Protein AF-A0A7J7JQD2-F1 (afdb_monomer)

Foldseek 3Di:
DDDPPDPPDDVVVVVVVVVVVVVVVVLVVLLVVQLVVQVVVPDDPVSSVVSSVCSPPDPQDPVNPDPPVPDPPPPVCPPPDPDPDDDDDDDDDDDDPDLDQDQELVSVVVVLVPDPDLQVNLVNLLVNCVVVNLVSLCSHQVAHHPAPVVVSNVVSCVVCVVSDDPVSVCSVVVSCVPHNCSVVNVVD

Radius of gyration: 32.69 Å; Cα contacts (8 Å, |Δi|>4): 101; chains: 1; bounding box: 92×37×83 Å

Secondary structure (DSSP, 8-state):
----------HHHHHHHHHHHHHHHHHHHHHHHHHHHHHHHT--HHHHHHHHHGGGPPPPPTT------S----TT-TTS----------------------SSHHHHHHHHHH--SHHHHHHHHHHHHHHHHHHHHHHHTSS-PPTTHHHHHHHHHHHTTTTS-HHHHHHHHHHHHTSTTHHHHH--

Organism: Bugula neritina (NCBI:txid10212)

Mean predicted aligned error: 18.53 Å

InterPro domains:
  IPR025986 RNA-polymerase II-associated protein 3-like, C-terminal domain [PF13877] (102-186)
  IPR031733 Dynein attachment factor, N-terminal [PF15867] (9-77)
  IPR042422 Coiled-coil domain-containing protein 103 [PTHR28572] (1-186)

Solvent-accessible surface area (backbone atoms only — not comparable to full-atom values): 11593 Å² total; per-residue (Å²): 133,87,78,88,76,77,90,72,79,59,60,71,61,51,50,51,54,51,53,51,50,52,51,51,52,52,50,50,54,39,30,50,52,28,46,56,52,37,62,73,68,69,66,55,72,66,57,38,51,50,45,33,69,50,40,82,65,74,79,79,49,92,82,60,62,68,87,60,82,64,75,78,69,54,84,88,44,78,88,70,62,90,64,94,70,93,70,91,71,94,75,77,91,68,99,67,98,70,86,76,80,52,85,34,49,67,52,40,51,53,59,55,68,68,41,88,44,55,65,54,44,32,53,49,50,50,52,44,46,72,76,44,40,63,61,39,57,42,60,27,26,53,64,47,74,63,86,70,49,64,59,52,49,53,53,20,45,66,74,39,61,88,78,51,53,73,68,56,50,50,44,50,53,55,38,50,64,69,25,74,39,40,68,68,73,65,76,111

Structure (mmCIF, N/CA/C/O backbone):
data_AF-A0A7J7JQD2-F1
#
_entry.id   AF-A0A7J7JQD2-F1
#
loop_
_atom_site.group_PDB
_atom_site.id
_atom_site.type_symbol
_atom_site.label_atom_id
_atom_site.label_alt_id
_atom_site.label_comp_id
_atom_site.label_asym_id
_atom_site.label_entity_id
_atom_site.label_seq_id
_atom_site.pdbx_PDB_ins_code
_atom_site.Cartn_x
_atom_site.Cartn_y
_atom_site.Cartn_z
_atom_site.occupancy
_atom_site.B_iso_or_equiv
_atom_site.auth_seq_id
_atom_site.auth_comp_id
_atom_site.auth_asym_id
_atom_site.auth_atom_id
_atom_site.pdbx_PDB_model_num
ATOM 1 N N . MET A 1 1 ? -61.554 -10.935 47.060 1.00 34.53 1 MET A N 1
ATOM 2 C CA . MET A 1 1 ? -61.200 -11.750 45.880 1.00 34.53 1 MET A CA 1
ATOM 3 C C . MET A 1 1 ? -60.111 -11.015 45.124 1.00 34.53 1 MET A C 1
ATOM 5 O O . MET A 1 1 ? -60.338 -9.879 44.729 1.00 34.53 1 MET A O 1
ATOM 9 N N . ALA A 1 2 ? -58.912 -11.594 45.050 1.00 42.19 2 ALA A N 1
ATOM 10 C CA . ALA A 1 2 ? -57.772 -10.985 44.373 1.00 42.19 2 ALA A CA 1
ATOM 11 C C . ALA A 1 2 ? -58.009 -11.025 42.857 1.00 42.19 2 ALA A C 1
ATOM 13 O O . ALA A 1 2 ? -58.227 -12.090 42.287 1.00 42.19 2 ALA A O 1
ATOM 14 N N . SER A 1 3 ? -58.045 -9.849 42.234 1.00 45.81 3 SER A N 1
ATOM 15 C CA . SER A 1 3 ? -58.203 -9.699 40.790 1.00 45.81 3 SER A CA 1
ATOM 16 C C . SER A 1 3 ? -56.855 -9.994 40.137 1.00 45.81 3 SER A C 1
ATOM 18 O O . SER A 1 3 ? -55.927 -9.197 40.247 1.00 45.81 3 SER A O 1
ATOM 20 N N . LEU A 1 4 ? -56.760 -11.167 39.511 1.00 52.50 4 LEU A N 1
ATOM 21 C CA . LEU A 1 4 ? -55.693 -11.557 38.592 1.00 52.50 4 LEU A CA 1
ATOM 22 C C . LEU A 1 4 ? -55.736 -10.593 37.398 1.00 52.50 4 LEU A C 1
ATOM 24 O O . LEU A 1 4 ? -56.538 -10.771 36.482 1.00 52.50 4 LEU A O 1
ATOM 28 N N . LYS A 1 5 ? -54.954 -9.515 37.456 1.00 53.97 5 LYS A N 1
ATOM 29 C CA . LYS A 1 5 ? -54.747 -8.617 36.323 1.00 53.97 5 LYS A CA 1
ATOM 30 C C . LYS A 1 5 ? -53.409 -8.948 35.678 1.00 53.97 5 LYS A C 1
ATOM 32 O O . LYS A 1 5 ? -52.370 -8.576 36.202 1.00 53.97 5 LYS A O 1
ATOM 37 N N . ASP A 1 6 ? -53.534 -9.589 34.522 1.00 54.72 6 ASP A N 1
ATOM 38 C CA . ASP A 1 6 ? -52.735 -9.305 33.333 1.00 54.72 6 ASP A CA 1
ATOM 39 C C . ASP A 1 6 ? -51.257 -9.733 33.365 1.00 54.72 6 ASP A C 1
ATOM 41 O O . ASP A 1 6 ? -50.343 -8.917 33.310 1.00 54.72 6 ASP A O 1
ATOM 45 N N . ASP A 1 7 ? -51.040 -11.051 33.366 1.00 61.66 7 ASP A N 1
ATOM 46 C CA . ASP A 1 7 ? -49.760 -11.696 33.025 1.00 61.66 7 ASP A CA 1
ATOM 47 C C . ASP A 1 7 ? -49.544 -11.767 31.492 1.00 61.66 7 ASP A C 1
ATOM 49 O O . ASP A 1 7 ? -49.059 -12.766 30.956 1.00 61.66 7 ASP A O 1
ATOM 53 N N . SER A 1 8 ? -49.939 -10.736 30.734 1.00 74.00 8 SER A N 1
ATOM 54 C CA . SER A 1 8 ? -49.625 -10.666 29.303 1.00 74.00 8 SER A CA 1
ATOM 55 C C . SER A 1 8 ? -48.179 -10.202 29.126 1.00 74.00 8 SER A C 1
ATOM 57 O O . SER A 1 8 ? -47.879 -9.009 29.184 1.00 74.00 8 SER A O 1
ATOM 59 N N . ILE A 1 9 ? -47.263 -11.151 28.915 1.00 79.00 9 ILE A N 1
ATOM 60 C CA . ILE A 1 9 ? -45.848 -10.883 28.617 1.00 79.00 9 ILE A CA 1
ATOM 61 C C . ILE A 1 9 ? -45.749 -9.914 27.429 1.00 79.00 9 ILE A C 1
ATOM 63 O O . ILE A 1 9 ? -46.246 -10.192 26.338 1.00 79.00 9 ILE A O 1
ATOM 67 N N . ASN A 1 10 ? -45.091 -8.773 27.638 1.00 85.94 10 ASN A N 1
ATOM 68 C CA . ASN A 1 10 ? -44.817 -7.808 26.578 1.00 85.94 10 ASN A CA 1
ATOM 69 C C . ASN A 1 10 ? -43.566 -8.253 25.801 1.00 85.94 10 ASN A C 1
ATOM 71 O O . ASN A 1 10 ? -42.441 -8.058 26.265 1.00 85.94 10 ASN A O 1
ATOM 75 N N . PHE A 1 11 ? -43.778 -8.879 24.642 1.00 89.50 11 PHE A N 1
ATOM 76 C CA . PHE A 1 11 ? -42.703 -9.395 23.791 1.00 89.50 11 PHE A CA 1
ATOM 77 C C . PHE A 1 11 ? -41.786 -8.293 23.251 1.00 89.50 11 PHE A C 1
ATOM 79 O O . PHE A 1 11 ? -40.576 -8.492 23.236 1.00 89.50 11 PHE A O 1
ATOM 86 N N . ASP A 1 12 ? -42.325 -7.117 22.918 1.00 92.38 12 ASP A N 1
ATOM 87 C CA . ASP A 1 12 ? -41.535 -5.993 22.396 1.00 92.38 12 ASP A CA 1
ATOM 88 C C . ASP A 1 12 ? -40.525 -5.488 23.437 1.00 92.38 12 ASP A C 1
ATOM 90 O O . ASP A 1 12 ? -39.379 -5.160 23.127 1.00 92.38 12 ASP A O 1
ATOM 94 N N . LYS A 1 13 ? -40.929 -5.428 24.712 1.00 91.88 13 LYS A N 1
ATOM 95 C CA . LYS A 1 13 ? -40.026 -5.046 25.806 1.00 91.88 13 LYS A CA 1
ATOM 96 C C . LYS A 1 13 ? -38.895 -6.062 25.966 1.00 91.88 13 LYS A C 1
ATOM 98 O O . LYS A 1 13 ? -37.748 -5.664 26.150 1.00 91.88 13 LYS A O 1
ATOM 103 N N . LEU A 1 14 ? -39.227 -7.350 25.898 1.00 90.56 14 LEU A N 1
ATOM 104 C CA . LEU A 1 14 ? -38.253 -8.428 26.026 1.00 90.56 14 LEU A CA 1
ATOM 105 C C . LEU A 1 14 ? -37.270 -8.445 24.846 1.00 90.56 14 LEU A C 1
ATOM 107 O O . LEU A 1 14 ? -36.076 -8.625 25.056 1.00 90.56 14 LEU A O 1
ATOM 111 N N . GLU A 1 15 ? -37.751 -8.216 23.624 1.00 95.12 15 GLU A N 1
ATOM 112 C CA . GLU A 1 15 ? -36.911 -8.115 22.427 1.00 95.12 15 GLU A CA 1
ATOM 113 C C . GLU A 1 15 ? -35.907 -6.963 22.544 1.00 95.12 15 GLU A C 1
ATOM 115 O O . GLU A 1 15 ? -34.715 -7.165 22.328 1.00 95.12 15 GLU A O 1
ATOM 120 N N . ASN A 1 16 ? -36.356 -5.786 22.991 1.00 95.38 16 ASN A N 1
ATOM 121 C CA . ASN A 1 16 ? -35.465 -4.648 23.224 1.00 95.38 16 ASN A CA 1
ATOM 122 C C . ASN A 1 16 ? -34.401 -4.943 24.294 1.00 95.38 16 ASN A C 1
ATOM 124 O O . ASN A 1 16 ? -33.236 -4.602 24.105 1.00 95.38 16 ASN A O 1
ATOM 128 N N . GLU A 1 17 ? -34.777 -5.599 25.395 1.00 94.44 17 GLU A N 1
ATOM 129 C CA . GLU A 1 17 ? -33.838 -5.978 26.459 1.00 94.44 17 GLU A CA 1
ATOM 130 C C . GLU A 1 17 ? -32.770 -6.960 25.950 1.00 94.44 17 GLU A C 1
ATOM 132 O O . GLU A 1 17 ? -31.580 -6.805 26.238 1.00 94.44 17 GLU A O 1
ATOM 137 N N . VAL A 1 18 ? -33.176 -7.935 25.133 1.00 95.94 18 VAL A N 1
ATOM 138 C CA . VAL A 1 18 ? -32.262 -8.887 24.489 1.00 95.94 18 VAL A CA 1
ATOM 139 C C . VAL A 1 18 ? -31.327 -8.178 23.506 1.00 95.94 18 VAL A C 1
ATOM 141 O O . VAL A 1 18 ? -30.120 -8.428 23.507 1.00 95.94 18 VAL A O 1
ATOM 144 N N . ASP A 1 19 ? -31.853 -7.264 22.697 1.00 96.81 19 ASP A N 1
ATOM 145 C CA . ASP A 1 19 ? -31.069 -6.480 21.745 1.00 96.81 19 ASP A CA 1
ATOM 146 C C . ASP A 1 19 ? -30.041 -5.579 22.434 1.00 96.81 19 ASP A C 1
ATOM 148 O O . ASP A 1 19 ? -28.903 -5.449 21.970 1.00 96.81 19 ASP A O 1
ATOM 152 N N . GLU A 1 20 ? -30.419 -4.939 23.538 1.00 96.81 20 GLU A N 1
ATOM 153 C CA . GLU A 1 20 ? -29.516 -4.131 24.356 1.00 96.81 20 GLU A CA 1
ATOM 154 C C . GLU A 1 20 ? -28.414 -4.988 24.980 1.00 96.81 20 GLU A C 1
ATOM 156 O O . GLU A 1 20 ? -27.236 -4.623 24.896 1.00 96.81 20 GLU A O 1
ATOM 161 N N . ALA A 1 21 ? -28.767 -6.157 25.522 1.00 96.38 21 ALA A N 1
ATOM 162 C CA . ALA A 1 21 ? -27.805 -7.104 26.074 1.00 96.38 21 ALA A CA 1
ATOM 163 C C . ALA A 1 21 ? -26.803 -7.580 25.008 1.00 96.38 21 ALA A C 1
ATOM 165 O O . ALA A 1 21 ? -25.590 -7.536 25.234 1.00 96.38 21 ALA A O 1
ATOM 166 N N . MET A 1 22 ? -27.279 -7.935 23.810 1.00 96.25 22 MET A N 1
ATOM 167 C CA . MET A 1 22 ? -26.413 -8.323 22.694 1.00 96.25 22 MET A CA 1
ATOM 168 C C . MET A 1 22 ? -25.496 -7.181 22.244 1.00 96.25 22 MET A C 1
ATOM 170 O O . MET A 1 22 ? -24.312 -7.396 21.971 1.00 96.25 22 MET A O 1
ATOM 174 N N . LYS A 1 23 ? -26.002 -5.947 22.144 1.00 94.56 23 LYS A N 1
ATOM 175 C CA . LYS A 1 23 ? -25.180 -4.783 21.770 1.00 94.56 23 LYS A CA 1
ATOM 176 C C . LYS A 1 23 ? -24.096 -4.513 22.811 1.00 94.56 23 LYS A C 1
ATOM 178 O O . LYS A 1 23 ? -22.956 -4.249 22.426 1.00 94.56 23 LYS A O 1
ATOM 183 N N . ALA A 1 24 ? -24.428 -4.610 24.098 1.00 94.81 24 ALA A N 1
ATOM 184 C CA . ALA A 1 24 ? -23.482 -4.430 25.193 1.00 94.81 24 ALA A CA 1
ATOM 185 C C . ALA A 1 24 ? -22.380 -5.500 25.181 1.00 94.81 24 ALA A C 1
ATOM 187 O O . ALA A 1 24 ? -21.201 -5.165 25.313 1.00 94.81 24 ALA A O 1
ATOM 188 N N . GLU A 1 25 ? -22.738 -6.766 24.953 1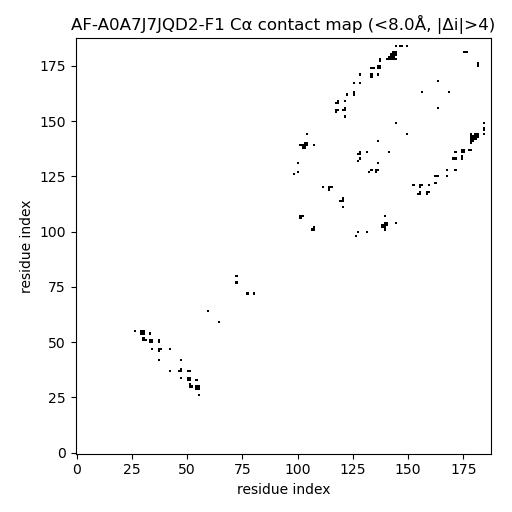.00 96.31 25 GLU A N 1
ATOM 189 C CA . GLU A 1 25 ? -21.771 -7.861 24.851 1.00 96.31 25 GLU A CA 1
ATOM 190 C C . GLU A 1 25 ? -20.824 -7.668 23.657 1.00 96.31 25 GLU A C 1
ATOM 192 O O . GLU A 1 25 ? -19.602 -7.746 23.800 1.00 96.31 25 GLU A O 1
ATOM 197 N N . ASN A 1 26 ? -21.363 -7.326 22.485 1.00 94.69 26 ASN A N 1
ATOM 198 C CA . ASN A 1 26 ? -20.549 -7.043 21.304 1.00 94.69 26 ASN A CA 1
ATOM 199 C C . ASN A 1 26 ? -19.568 -5.888 21.552 1.00 94.69 26 ASN A C 1
ATOM 201 O O . ASN A 1 26 ? -18.381 -5.996 21.234 1.00 94.69 26 ASN A O 1
ATOM 205 N N . LEU A 1 27 ? -20.042 -4.794 22.157 1.00 94.38 27 LEU A N 1
ATOM 206 C CA . LEU A 1 27 ? -19.205 -3.653 22.536 1.00 94.38 27 LEU A CA 1
ATOM 207 C C . LEU A 1 27 ? -18.092 -4.053 23.506 1.00 94.38 27 LEU A C 1
ATOM 209 O O . LEU A 1 27 ? -16.955 -3.612 23.336 1.00 94.38 27 LEU A O 1
ATOM 213 N N . TYR A 1 28 ? -18.395 -4.899 24.491 1.00 95.94 28 TYR A N 1
ATOM 214 C CA . TYR A 1 28 ? -17.405 -5.415 25.431 1.00 95.94 28 TYR A CA 1
ATOM 215 C C . TYR A 1 28 ? -16.283 -6.166 24.705 1.00 95.94 28 TYR A C 1
ATOM 217 O O . TYR A 1 28 ? -15.104 -5.881 24.934 1.00 95.94 28 TYR A O 1
ATOM 225 N N . TRP A 1 29 ? -16.632 -7.071 23.788 1.00 96.12 29 TRP A N 1
ATOM 226 C CA . TRP A 1 29 ? -15.653 -7.825 23.004 1.00 96.12 29 TRP A CA 1
ATOM 227 C C . TRP A 1 29 ? -14.795 -6.922 22.113 1.00 96.12 29 TRP A C 1
ATOM 229 O O . TRP A 1 29 ? -13.569 -7.051 22.119 1.00 96.12 29 TRP A O 1
ATOM 239 N N . LEU A 1 30 ? -15.413 -5.961 21.417 1.00 95.00 30 LEU A N 1
ATOM 240 C CA . LEU A 1 30 ? -14.722 -4.957 20.596 1.00 95.00 30 LEU A CA 1
ATOM 241 C C . LEU A 1 30 ? -13.723 -4.136 21.420 1.00 95.00 30 LEU A C 1
ATOM 243 O O . LEU A 1 30 ? -12.568 -3.972 21.027 1.00 95.00 30 LEU A O 1
ATOM 247 N N . GLN A 1 31 ? -14.143 -3.650 22.590 1.00 95.94 31 GLN A N 1
ATOM 248 C CA . GLN A 1 31 ? -13.268 -2.899 23.487 1.00 95.94 31 GLN A CA 1
ATOM 249 C C . GLN A 1 31 ? -12.136 -3.765 24.030 1.00 95.94 31 GLN A C 1
ATOM 251 O O . GLN A 1 31 ? -11.018 -3.280 24.159 1.00 95.94 31 GLN A O 1
ATOM 256 N N . ASN A 1 32 ? -12.391 -5.031 24.356 1.00 96.25 32 ASN A N 1
ATOM 257 C CA . ASN A 1 32 ? -11.355 -5.920 24.868 1.00 96.25 32 ASN A CA 1
ATOM 258 C C . ASN A 1 32 ? -10.294 -6.229 23.799 1.00 96.25 32 ASN A C 1
ATOM 260 O O . ASN A 1 32 ? -9.100 -6.148 24.087 1.00 96.25 32 ASN A O 1
ATOM 264 N N . ASP A 1 33 ? -10.705 -6.479 22.551 1.00 96.00 33 ASP A N 1
ATOM 265 C CA . ASP A 1 33 ? -9.770 -6.600 21.423 1.00 96.00 33 ASP A CA 1
ATOM 266 C C . ASP A 1 33 ? -8.941 -5.320 21.244 1.00 96.00 33 ASP A C 1
ATOM 268 O O . ASP A 1 33 ? -7.711 -5.372 21.148 1.00 96.00 33 ASP A O 1
ATOM 272 N N . ALA A 1 34 ? -9.592 -4.153 21.291 1.00 95.19 34 ALA A N 1
ATOM 273 C CA . ALA A 1 34 ? -8.916 -2.863 21.207 1.00 95.19 34 ALA A CA 1
ATOM 274 C C . ALA A 1 34 ? -7.924 -2.646 22.363 1.00 95.19 34 ALA A C 1
ATOM 276 O O . ALA A 1 34 ? -6.807 -2.189 22.120 1.00 95.19 34 ALA A O 1
ATOM 277 N N . LYS A 1 35 ? -8.269 -3.047 23.596 1.00 95.81 35 LYS A N 1
ATOM 278 C CA . LYS A 1 35 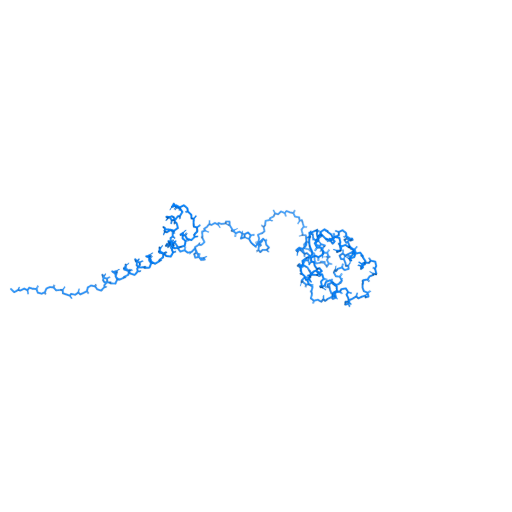? -7.359 -3.020 24.754 1.00 95.81 35 LYS A CA 1
ATOM 279 C C . LYS A 1 35 ? -6.121 -3.874 24.492 1.00 95.81 35 LYS A C 1
ATOM 281 O O . LYS A 1 35 ? -5.003 -3.391 24.667 1.00 95.81 35 LYS A O 1
ATOM 286 N N . PHE A 1 36 ? -6.288 -5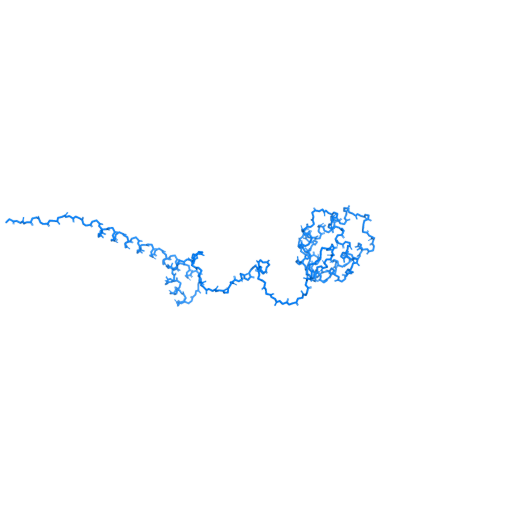.114 24.025 1.00 96.06 36 PHE A N 1
ATOM 287 C CA . PHE A 1 36 ? -5.153 -5.983 23.696 1.00 96.06 36 PHE A CA 1
ATOM 288 C C . PHE A 1 36 ? -4.284 -5.405 22.578 1.00 96.06 36 PHE A C 1
ATOM 290 O O . PHE A 1 36 ? -3.055 -5.479 22.648 1.00 96.06 36 PHE A O 1
ATOM 297 N N . ARG A 1 37 ? -4.900 -4.813 21.552 1.00 93.75 37 ARG A N 1
ATOM 298 C CA . ARG A 1 37 ? -4.190 -4.159 20.448 1.00 93.75 37 ARG A CA 1
ATOM 299 C C . ARG A 1 37 ? -3.382 -2.955 20.927 1.00 93.75 37 ARG A C 1
ATOM 301 O O . ARG A 1 37 ? -2.199 -2.868 20.605 1.00 93.75 37 ARG A O 1
ATOM 308 N N . ALA A 1 38 ? -3.988 -2.080 21.723 1.00 95.00 38 ALA A N 1
ATOM 309 C CA . ALA A 1 38 ? -3.343 -0.886 22.260 1.00 95.00 38 ALA A CA 1
ATOM 310 C C . ALA A 1 38 ? -2.151 -1.238 23.166 1.00 95.00 38 ALA A C 1
ATOM 312 O O . ALA A 1 38 ? -1.073 -0.663 23.028 1.00 95.00 38 ALA A O 1
ATOM 313 N N . VAL A 1 39 ? -2.292 -2.258 24.023 1.00 94.44 39 VAL A N 1
ATOM 314 C CA . VAL A 1 39 ? -1.190 -2.743 24.876 1.00 94.44 39 VAL A CA 1
ATOM 315 C C . VAL A 1 39 ? -0.006 -3.242 24.040 1.00 94.44 39 VAL A C 1
ATOM 317 O O . VAL A 1 39 ? 1.145 -2.956 24.369 1.00 94.44 39 VAL A O 1
ATOM 320 N N . LYS A 1 40 ? -0.259 -3.947 22.929 1.00 93.62 40 LYS A N 1
ATOM 321 C CA . LYS A 1 40 ? 0.806 -4.426 22.028 1.00 93.62 40 LYS A CA 1
ATOM 322 C C . LYS A 1 40 ? 1.557 -3.290 21.330 1.00 93.62 40 LYS A C 1
ATOM 324 O O . LYS A 1 40 ? 2.744 -3.448 21.056 1.00 93.62 40 LYS A O 1
ATOM 329 N N . GLN A 1 41 ? 0.886 -2.173 21.050 1.00 88.81 41 GLN A N 1
ATOM 330 C CA . GLN A 1 41 ? 1.479 -1.012 20.379 1.00 88.81 41 GLN A CA 1
ATOM 331 C C . GLN A 1 41 ? 2.414 -0.188 21.286 1.00 88.81 41 GLN A C 1
ATOM 333 O O . GLN A 1 41 ? 3.200 0.590 20.758 1.00 88.81 41 GLN A O 1
ATOM 338 N N . LYS A 1 42 ? 2.404 -0.408 22.615 1.00 84.00 42 LYS A N 1
ATOM 339 C CA . LYS A 1 42 ? 3.275 0.268 23.605 1.00 84.00 42 LYS A CA 1
ATOM 340 C C . LYS A 1 42 ? 3.221 1.808 23.534 1.00 84.00 42 LYS A C 1
ATOM 342 O O . LYS A 1 42 ? 4.262 2.463 23.531 1.00 84.00 42 LYS A O 1
ATOM 347 N N . GLY A 1 43 ? 2.011 2.363 23.480 1.00 88.88 43 GLY A N 1
ATOM 348 C CA . GLY A 1 43 ? 1.761 3.808 23.464 1.00 88.88 43 GLY A CA 1
ATOM 349 C C . GLY A 1 43 ? 1.620 4.452 24.848 1.00 88.88 43 GLY A C 1
ATOM 350 O O . GLY A 1 43 ? 1.767 3.802 25.889 1.00 88.88 43 GLY A O 1
ATOM 351 N N . THR A 1 44 ? 1.303 5.744 24.858 1.00 95.31 44 THR A N 1
ATOM 352 C CA . THR A 1 44 ? 0.911 6.482 26.069 1.00 95.31 44 THR A CA 1
ATOM 353 C C . THR A 1 44 ? -0.491 6.081 26.542 1.00 95.31 44 THR A C 1
ATOM 355 O O . THR A 1 44 ? -1.273 5.470 25.814 1.00 95.31 44 THR A O 1
ATOM 358 N N . TYR A 1 45 ? -0.837 6.427 27.786 1.00 94.62 45 TYR A N 1
ATOM 359 C CA . TYR A 1 45 ? -2.174 6.138 28.313 1.00 94.62 45 TYR A CA 1
ATOM 360 C C . TYR A 1 45 ? -3.289 6.845 27.525 1.00 94.62 45 TYR A C 1
ATOM 362 O O . TYR A 1 45 ? -4.365 6.271 27.355 1.00 94.62 45 TYR A O 1
ATOM 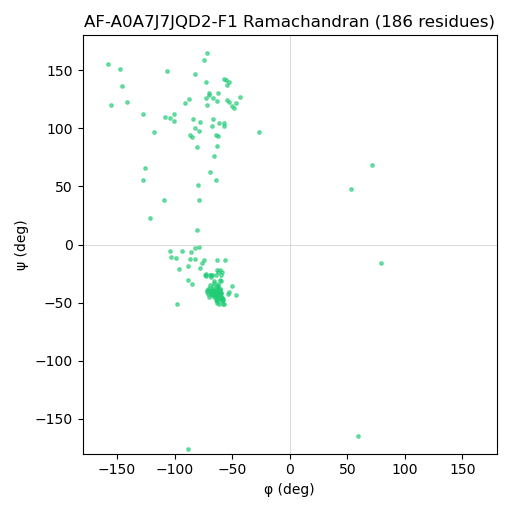370 N N . GLU A 1 46 ? -3.038 8.055 27.013 1.00 96.06 46 GLU A N 1
ATOM 371 C CA . GLU A 1 46 ? -4.054 8.766 26.231 1.00 96.06 46 GLU A CA 1
ATOM 372 C C . GLU A 1 46 ? -4.301 8.069 24.888 1.00 96.06 46 GLU A C 1
ATOM 374 O O . GLU A 1 46 ? -5.451 7.813 24.549 1.00 96.06 46 GLU A O 1
ATOM 379 N N . GLU A 1 47 ? -3.249 7.611 24.199 1.00 94.19 47 GLU A N 1
ATOM 380 C CA . GLU A 1 47 ? -3.389 6.800 22.978 1.00 94.19 47 GLU A CA 1
ATOM 381 C C . GLU A 1 47 ? -4.157 5.498 23.244 1.00 94.19 47 GLU A C 1
ATOM 383 O O . GLU A 1 47 ? -5.034 5.111 22.472 1.00 94.19 47 GLU A O 1
ATOM 388 N N . PHE A 1 48 ? -3.880 4.827 24.367 1.00 95.19 48 PHE A N 1
ATOM 389 C CA . PHE A 1 48 ? -4.638 3.644 24.775 1.00 95.19 48 PHE A CA 1
ATOM 390 C C . PHE A 1 48 ? -6.131 3.960 24.927 1.00 95.19 48 PHE A C 1
ATOM 392 O O . PHE A 1 48 ? -6.982 3.232 24.411 1.00 95.19 48 PHE A O 1
ATOM 399 N N . LYS A 1 49 ? -6.456 5.050 25.624 1.00 95.56 49 LYS A N 1
ATOM 400 C CA . LYS A 1 49 ? -7.834 5.481 25.866 1.00 95.56 49 LYS A CA 1
ATOM 401 C C . LYS A 1 49 ? -8.545 5.836 24.562 1.00 95.56 49 LYS A C 1
ATOM 403 O O . LYS A 1 49 ? -9.688 5.424 24.380 1.00 95.56 49 LYS A O 1
ATOM 408 N N . GLU A 1 50 ? -7.873 6.537 23.654 1.00 95.69 50 GLU A N 1
ATOM 409 C CA . GLU A 1 50 ? -8.404 6.887 22.335 1.00 95.69 50 GLU A CA 1
ATOM 410 C C . GLU A 1 50 ? -8.694 5.645 21.486 1.00 95.69 50 GLU A C 1
ATOM 412 O O . GLU A 1 50 ? -9.791 5.521 20.942 1.00 95.69 50 GLU A O 1
ATOM 417 N N . ILE A 1 51 ? -7.772 4.676 21.435 1.00 94.38 51 ILE A N 1
ATOM 418 C CA . ILE A 1 51 ? -7.961 3.422 20.687 1.00 94.38 51 ILE A CA 1
ATOM 419 C C . ILE A 1 51 ? -9.166 2.638 21.220 1.00 94.38 51 ILE A C 1
ATOM 421 O O . ILE A 1 51 ? -9.990 2.157 20.441 1.00 94.38 51 ILE A O 1
ATOM 425 N N . VAL A 1 52 ? -9.286 2.506 22.545 1.00 95.31 52 VAL A N 1
ATOM 426 C CA . VAL A 1 52 ? -10.398 1.774 23.170 1.00 95.31 52 VAL A CA 1
ATOM 427 C C . VAL A 1 52 ? -11.721 2.512 22.967 1.00 95.31 52 VAL A C 1
ATOM 429 O O . VAL A 1 52 ? -12.734 1.874 22.677 1.00 95.31 52 VAL A O 1
ATOM 432 N N . ALA A 1 53 ? -11.723 3.845 23.059 1.00 94.62 53 ALA A N 1
ATOM 433 C CA . ALA A 1 53 ? -12.905 4.658 22.790 1.00 94.62 53 ALA A CA 1
ATOM 434 C C . ALA A 1 53 ? -13.357 4.533 21.327 1.00 94.62 53 ALA A C 1
ATOM 436 O O . ALA A 1 53 ? -14.550 4.404 21.065 1.00 94.62 53 ALA A O 1
ATOM 437 N N . ALA A 1 54 ? -12.418 4.487 20.382 1.00 94.12 54 ALA A N 1
ATOM 438 C CA . ALA A 1 54 ? -12.678 4.369 18.950 1.00 94.12 54 ALA A CA 1
ATOM 439 C C . ALA A 1 54 ? -13.030 2.941 18.479 1.00 94.12 54 ALA A C 1
ATOM 441 O O . ALA A 1 54 ? -13.333 2.749 17.303 1.00 94.12 54 ALA A O 1
ATOM 442 N N . ALA A 1 55 ? -13.036 1.935 19.362 1.00 91.31 55 ALA A N 1
ATOM 443 C CA . ALA A 1 55 ? -13.231 0.526 18.992 1.00 91.31 55 ALA A CA 1
ATOM 444 C C . ALA A 1 55 ? -14.572 0.226 18.296 1.00 91.31 55 ALA A C 1
ATOM 446 O O . ALA A 1 55 ? -14.682 -0.732 17.536 1.00 91.31 55 ALA A O 1
ATOM 447 N N . HIS A 1 56 ? -15.596 1.038 18.561 1.00 90.44 56 HIS A N 1
ATOM 448 C CA . HIS A 1 56 ? -16.937 0.885 17.997 1.00 90.44 56 HIS A CA 1
ATOM 449 C C . HIS A 1 56 ? -17.105 1.547 16.618 1.00 90.44 56 HIS A C 1
ATOM 451 O O . HIS A 1 56 ? -18.162 1.409 15.998 1.00 90.44 56 HIS A O 1
ATOM 457 N N . LEU A 1 57 ? -16.095 2.283 16.138 1.00 90.69 57 LEU A N 1
ATOM 458 C CA . LEU A 1 57 ? -16.149 2.946 14.840 1.00 90.69 57 LEU A CA 1
ATOM 459 C C . LEU A 1 57 ? -16.089 1.908 13.717 1.00 90.69 57 LEU A C 1
ATOM 461 O O . LEU A 1 57 ? -15.198 1.059 13.665 1.00 90.69 57 LEU A O 1
ATOM 465 N N . LYS A 1 58 ? -17.044 1.991 12.790 1.00 85.00 58 LYS A N 1
ATOM 466 C CA . LYS A 1 58 ? -17.062 1.147 11.595 1.00 85.00 58 LYS A CA 1
ATOM 467 C C . LYS A 1 58 ? -16.146 1.742 10.522 1.00 85.00 58 LYS A C 1
ATOM 469 O O . LYS A 1 58 ? -16.064 2.966 10.410 1.00 85.00 58 LYS A O 1
ATOM 474 N N . PRO A 1 59 ? -15.485 0.904 9.705 1.00 82.56 59 PRO A N 1
ATOM 475 C CA . PRO A 1 59 ? -14.817 1.381 8.503 1.00 82.56 59 PRO A CA 1
ATOM 476 C C . PRO A 1 59 ? -15.810 2.142 7.622 1.00 82.56 59 PRO A C 1
ATOM 478 O O . PRO A 1 59 ? -16.959 1.717 7.494 1.00 82.56 59 PRO A O 1
ATOM 481 N N . LEU A 1 60 ? -15.356 3.230 6.996 1.00 80.06 60 LEU A N 1
ATOM 482 C CA . LEU A 1 60 ? -16.163 3.974 6.030 1.00 80.06 60 LEU A CA 1
ATOM 483 C C . LEU A 1 60 ? -16.669 3.030 4.937 1.00 80.06 60 LEU A C 1
ATOM 485 O O . LEU A 1 60 ? -15.882 2.340 4.276 1.00 80.06 60 LEU A O 1
ATOM 489 N N . ALA A 1 61 ? -17.984 2.990 4.744 1.00 79.62 61 ALA A N 1
ATOM 490 C CA . ALA A 1 61 ? -18.567 2.213 3.670 1.00 79.62 61 ALA A CA 1
ATOM 491 C C . ALA A 1 61 ? -18.329 2.911 2.316 1.00 79.62 61 ALA A C 1
ATOM 493 O O . ALA A 1 61 ? -18.078 4.111 2.235 1.00 79.62 61 ALA A O 1
ATOM 494 N N . LYS A 1 62 ? -18.398 2.168 1.204 1.00 74.31 62 LYS A N 1
ATOM 495 C CA . LYS A 1 62 ? -18.121 2.717 -0.147 1.00 74.31 62 LYS A CA 1
ATOM 496 C C . LYS A 1 62 ? -19.100 3.821 -0.572 1.00 74.31 62 LYS A C 1
ATOM 498 O O . LYS A 1 62 ? -18.801 4.593 -1.484 1.00 74.31 62 LYS A O 1
ATOM 503 N N . ASN A 1 63 ? -20.276 3.833 0.044 1.00 75.38 63 ASN A N 1
ATOM 504 C CA . ASN A 1 63 ? -21.328 4.835 -0.084 1.00 75.38 63 ASN A CA 1
ATOM 505 C C . ASN A 1 63 ? -21.163 5.993 0.911 1.00 75.38 63 ASN A C 1
ATOM 507 O O . ASN A 1 63 ? -21.672 7.073 0.627 1.00 75.38 63 ASN A O 1
ATOM 511 N N . ASP A 1 64 ? -20.389 5.818 1.984 1.00 71.88 64 ASP A N 1
ATOM 512 C CA . ASP A 1 64 ? -19.971 6.887 2.897 1.00 71.88 64 ASP A CA 1
ATOM 513 C C . ASP A 1 64 ? -18.795 7.655 2.281 1.00 71.88 64 ASP A C 1
ATOM 515 O O . ASP A 1 64 ? -17.728 7.837 2.874 1.00 71.88 64 ASP A O 1
ATOM 519 N N . LYS A 1 65 ? -18.965 8.084 1.025 1.00 70.06 65 LYS A N 1
ATOM 520 C CA . LYS A 1 65 ? -18.059 9.057 0.434 1.00 70.06 65 LYS A CA 1
ATOM 521 C C . LYS A 1 65 ? -18.286 10.349 1.196 1.00 70.06 65 LYS A C 1
ATOM 523 O O . LYS A 1 65 ? -19.256 11.059 0.947 1.00 70.06 65 LYS A O 1
ATOM 528 N N . ILE A 1 66 ? -17.366 10.647 2.109 1.00 63.34 66 ILE A N 1
ATOM 529 C CA . ILE A 1 66 ? -17.091 12.023 2.511 1.00 63.34 66 ILE A CA 1
ATOM 530 C C . ILE A 1 66 ? -17.068 12.810 1.198 1.00 63.34 66 ILE A C 1
ATOM 532 O O . ILE A 1 66 ? -16.387 12.390 0.257 1.00 63.34 66 ILE A O 1
ATOM 536 N N . GLN A 1 67 ? -17.847 13.887 1.098 1.00 54.72 67 GLN A N 1
ATOM 537 C CA . GLN A 1 67 ? -17.754 14.876 0.020 1.00 54.72 67 GLN A CA 1
ATOM 538 C C . GLN A 1 67 ? -16.387 15.579 0.093 1.00 54.72 67 GLN A C 1
ATOM 540 O O . GLN A 1 67 ? -16.283 16.790 0.214 1.00 54.72 67 GLN A O 1
ATOM 545 N N . LEU A 1 68 ? -15.300 14.813 0.074 1.00 54.19 68 LEU A N 1
ATOM 546 C CA . LEU A 1 68 ? -14.004 15.284 -0.337 1.00 54.19 68 LEU A CA 1
ATOM 547 C C . LEU A 1 68 ? -14.073 15.224 -1.861 1.00 54.19 68 LEU A C 1
ATOM 549 O O . LEU A 1 68 ? -13.739 14.224 -2.495 1.00 54.19 68 LEU A O 1
ATOM 553 N N . GLU A 1 69 ? -14.636 16.283 -2.439 1.00 49.97 69 GLU A N 1
ATOM 554 C CA . GLU A 1 69 ? -14.723 16.496 -3.889 1.00 49.97 69 GLU A CA 1
ATOM 555 C C . GLU A 1 69 ? -13.341 16.456 -4.560 1.00 49.97 69 GLU A C 1
ATOM 557 O O . GLU A 1 69 ? -13.214 16.263 -5.769 1.00 49.97 69 GLU A O 1
ATOM 562 N N . GLU A 1 70 ? -12.280 16.512 -3.767 1.00 55.34 70 GLU A N 1
ATOM 563 C CA . GLU A 1 70 ? -10.931 16.228 -4.197 1.00 55.34 70 GLU A CA 1
ATOM 564 C C . GLU A 1 70 ? -10.670 14.729 -4.085 1.00 55.34 70 GLU A C 1
ATOM 566 O O . GLU A 1 70 ? -10.307 14.199 -3.036 1.00 55.34 70 GLU A O 1
ATOM 571 N N . LYS A 1 71 ? -10.887 14.045 -5.214 1.00 56.47 71 LYS A N 1
ATOM 572 C CA . LYS A 1 71 ? -10.338 12.730 -5.562 1.00 56.47 71 LYS A CA 1
ATOM 573 C C . LYS A 1 71 ? -9.014 12.509 -4.821 1.00 56.47 71 LYS A C 1
ATOM 575 O O . LYS A 1 71 ? -7.973 12.950 -5.302 1.00 56.47 71 LYS A O 1
ATOM 580 N N . ILE A 1 72 ? -9.048 11.818 -3.677 1.00 59.53 72 ILE A N 1
ATOM 581 C CA . ILE A 1 72 ? -7.835 11.382 -2.983 1.00 59.53 72 ILE A CA 1
ATOM 582 C C . ILE A 1 72 ? -7.162 10.409 -3.944 1.00 59.53 72 ILE A C 1
ATOM 584 O O . ILE A 1 72 ? -7.515 9.231 -4.032 1.00 59.53 72 ILE A O 1
ATOM 588 N N . VAL A 1 73 ? -6.235 10.932 -4.742 1.00 58.47 73 VAL A N 1
ATOM 589 C CA . VAL A 1 73 ? -5.329 10.137 -5.550 1.00 58.47 73 VAL A CA 1
ATOM 590 C C . VAL A 1 73 ? -4.542 9.338 -4.533 1.00 58.47 73 VAL A C 1
ATOM 592 O O . VAL A 1 73 ? -3.720 9.894 -3.811 1.00 58.47 73 VAL A O 1
ATOM 595 N N . SER A 1 74 ? -4.858 8.048 -4.403 1.00 56.84 74 SER A N 1
ATOM 596 C CA . SER A 1 74 ? -4.079 7.159 -3.553 1.00 56.84 74 SER A CA 1
ATOM 597 C C . SER A 1 74 ? -2.606 7.346 -3.928 1.00 56.84 74 SER A C 1
ATOM 599 O O . SER A 1 74 ? -2.257 7.086 -5.082 1.00 56.84 74 SER A O 1
ATOM 601 N N . PRO A 1 75 ? -1.737 7.782 -2.998 1.00 60.75 75 PRO A N 1
ATOM 602 C CA . PRO A 1 75 ? -0.348 8.116 -3.322 1.00 60.75 75 PRO A CA 1
ATOM 603 C C . PRO A 1 75 ? 0.446 6.903 -3.835 1.00 60.75 75 PRO A C 1
ATOM 605 O O . PRO A 1 75 ? 1.511 7.048 -4.423 1.00 60.75 75 PRO A O 1
ATOM 608 N N . TRP A 1 76 ? -0.113 5.705 -3.667 1.00 58.78 76 TRP A N 1
ATOM 609 C CA . TRP A 1 76 ? 0.424 4.433 -4.136 1.00 58.78 76 TRP A CA 1
ATOM 610 C C . TRP A 1 76 ? 0.117 4.116 -5.608 1.00 58.78 76 TRP A C 1
ATOM 612 O O . TRP A 1 76 ? 0.721 3.207 -6.163 1.00 58.78 76 TRP A O 1
ATOM 622 N N . ASN A 1 77 ? -0.791 4.856 -6.254 1.00 56.75 77 ASN A N 1
ATOM 623 C CA . ASN A 1 77 ? -1.146 4.689 -7.666 1.00 56.75 77 ASN A CA 1
ATOM 624 C C . ASN A 1 77 ? -0.995 6.018 -8.420 1.00 56.75 77 ASN A C 1
ATOM 626 O O . ASN A 1 77 ? -1.961 6.585 -8.934 1.00 56.75 77 ASN A O 1
ATOM 630 N N . SER A 1 78 ? 0.245 6.503 -8.536 1.00 58.81 78 SER A N 1
ATOM 631 C CA . SER A 1 78 ? 0.568 7.667 -9.377 1.00 58.81 78 SER A CA 1
ATOM 632 C C . SER A 1 78 ? 0.269 7.428 -10.864 1.00 58.81 78 SER A C 1
ATOM 634 O O . SER A 1 78 ? 0.003 8.373 -11.599 1.00 58.81 78 SER A O 1
ATOM 636 N N . LEU A 1 79 ? 0.248 6.165 -11.301 1.00 57.56 79 LEU A N 1
ATOM 637 C CA . LEU A 1 79 ? 0.060 5.780 -12.703 1.00 57.56 79 LEU A CA 1
ATOM 638 C C . LEU A 1 79 ? -1.403 5.480 -13.079 1.00 57.56 79 LEU A C 1
ATOM 640 O O . LEU A 1 79 ? -1.697 5.245 -14.246 1.00 57.56 79 LEU A O 1
ATOM 644 N N . GLY A 1 80 ? -2.324 5.478 -12.107 1.00 53.19 80 GLY A N 1
ATOM 645 C CA . GLY A 1 80 ? -3.744 5.164 -12.323 1.00 53.19 80 GLY A CA 1
ATOM 646 C C . GLY A 1 80 ? -4.678 6.378 -12.324 1.00 53.19 80 GLY A C 1
ATOM 647 O O . GLY A 1 80 ? -5.876 6.236 -12.575 1.00 53.19 80 GLY A O 1
ATOM 648 N N . SER A 1 81 ? -4.174 7.581 -12.031 1.00 47.91 81 SER A N 1
ATOM 649 C CA . SER A 1 81 ? -5.003 8.783 -12.060 1.00 47.91 81 SER A CA 1
ATOM 650 C C . SER A 1 81 ? -5.081 9.345 -13.476 1.00 47.91 81 SER A C 1
ATOM 652 O O . SER A 1 81 ? -4.306 10.218 -13.852 1.00 47.91 81 SER A O 1
ATOM 654 N N . ASN A 1 82 ? -6.106 8.942 -14.230 1.00 52.78 82 ASN A N 1
ATOM 655 C CA . ASN A 1 82 ? -6.665 9.805 -15.273 1.00 52.78 82 ASN A CA 1
ATOM 656 C C . ASN A 1 82 ? -7.309 11.023 -14.584 1.00 52.78 82 ASN A C 1
ATOM 658 O O . ASN A 1 82 ? -8.515 11.078 -14.352 1.00 52.78 82 ASN A O 1
ATOM 662 N N . SER A 1 83 ? -6.490 11.966 -14.134 1.00 44.59 83 SER A N 1
ATOM 663 C CA . SER A 1 83 ? -6.891 13.341 -13.858 1.00 44.59 83 SER A CA 1
ATOM 664 C C . SER A 1 83 ? -6.269 14.179 -14.957 1.00 44.59 83 SER A C 1
ATOM 666 O O . SER A 1 83 ? -5.051 14.330 -15.009 1.00 44.59 83 SER A O 1
ATOM 668 N N . LYS A 1 84 ? -7.117 14.688 -15.851 1.00 49.56 84 LYS A N 1
ATOM 669 C CA . LYS A 1 84 ? -6.762 15.751 -16.784 1.00 49.56 84 LYS A CA 1
ATOM 670 C C . LYS A 1 84 ? -6.416 16.995 -15.956 1.00 49.56 84 LYS A C 1
ATOM 672 O O . LYS A 1 84 ? -7.290 17.816 -15.711 1.00 49.56 84 LYS A O 1
ATOM 677 N N . SER A 1 85 ? -5.177 17.107 -15.490 1.00 39.25 85 SER A N 1
ATOM 678 C CA . SER A 1 85 ? -4.614 18.389 -15.078 1.00 39.25 85 SER A CA 1
ATOM 679 C C . SER A 1 85 ? -3.739 18.876 -16.211 1.00 39.25 85 SER A C 1
ATOM 681 O O . SER A 1 85 ? -2.724 18.269 -16.547 1.00 39.25 85 SER A O 1
ATOM 683 N N . ALA A 1 86 ? -4.206 19.955 -16.823 1.00 44.78 86 ALA A N 1
ATOM 684 C CA . ALA A 1 86 ? -3.475 20.745 -17.782 1.00 44.78 86 ALA A CA 1
ATOM 685 C C . ALA A 1 86 ? -2.170 21.242 -17.144 1.00 44.78 86 ALA A C 1
ATOM 687 O O . ALA A 1 86 ? -2.171 22.168 -16.341 1.00 44.78 86 ALA A O 1
ATOM 688 N N . VAL A 1 87 ? -1.057 20.629 -17.527 1.00 36.22 87 VAL A N 1
ATOM 689 C CA . VAL A 1 87 ? 0.239 21.300 -17.588 1.00 36.22 87 VAL A CA 1
ATOM 690 C C . VAL A 1 87 ? 0.738 21.025 -18.992 1.00 36.22 87 VAL A C 1
ATOM 692 O O . VAL A 1 87 ? 0.911 19.876 -19.391 1.00 36.22 87 VAL A O 1
ATOM 695 N N . GLY A 1 88 ? 0.797 22.095 -19.778 1.00 41.62 88 GLY A N 1
ATOM 696 C CA . GLY A 1 88 ? 1.013 22.029 -21.209 1.00 41.62 88 GLY A CA 1
ATOM 697 C C . GLY A 1 88 ? 2.366 21.432 -21.553 1.00 41.62 88 GLY A C 1
ATOM 698 O O . GLY A 1 88 ? 3.402 21.975 -21.190 1.00 41.62 88 GLY A O 1
ATOM 699 N N . THR A 1 89 ? 2.328 20.376 -22.346 1.00 33.62 89 THR A N 1
ATOM 700 C CA . THR A 1 89 ? 3.216 20.221 -23.490 1.00 33.62 89 THR A CA 1
ATOM 701 C C . THR A 1 89 ? 2.390 19.589 -24.598 1.00 33.62 89 THR A C 1
ATOM 703 O O . THR A 1 89 ? 1.720 18.572 -24.424 1.00 33.62 89 THR A O 1
ATOM 706 N N . GLU A 1 90 ? 2.351 20.303 -25.712 1.00 33.66 90 GLU A N 1
ATOM 707 C CA . GLU A 1 90 ? 1.562 20.017 -26.897 1.00 33.66 90 GLU A CA 1
ATOM 708 C C . GLU A 1 90 ? 1.725 18.556 -27.333 1.00 33.66 90 GLU A C 1
ATOM 710 O O . GLU A 1 90 ? 2.807 18.116 -27.710 1.00 33.66 90 GLU A O 1
ATOM 715 N N . THR A 1 91 ? 0.632 17.800 -27.311 1.00 33.72 91 THR A N 1
ATOM 716 C CA . THR A 1 91 ? 0.521 16.539 -28.043 1.00 33.72 91 THR A CA 1
ATOM 717 C C . THR A 1 91 ? -0.603 16.710 -29.045 1.00 33.72 91 THR A C 1
ATOM 719 O O . THR A 1 91 ? -1.785 16.611 -28.725 1.00 33.72 91 THR A O 1
ATOM 722 N N . LYS A 1 92 ? -0.212 17.037 -30.280 1.00 35.53 92 LYS A N 1
ATOM 723 C CA . LYS A 1 92 ? -1.037 16.737 -31.442 1.00 35.53 92 LYS A CA 1
ATOM 724 C C . LYS A 1 92 ? -1.080 15.223 -31.578 1.00 35.53 92 LYS A C 1
ATOM 726 O O . LYS A 1 92 ? -0.037 14.578 -31.658 1.00 35.53 92 LYS A O 1
ATOM 731 N N . ASP A 1 93 ? -2.296 14.699 -31.631 1.00 39.44 93 ASP A N 1
ATOM 732 C CA . ASP A 1 93 ? -2.583 13.408 -32.228 1.00 39.44 93 ASP A CA 1
ATOM 733 C C . ASP A 1 93 ? -1.893 13.315 -33.587 1.00 39.44 93 ASP A C 1
ATOM 735 O O . ASP A 1 93 ? -2.119 14.130 -34.485 1.00 39.44 93 ASP A O 1
ATOM 739 N N . SER A 1 94 ? -1.035 12.315 -33.737 1.00 33.16 94 SER A N 1
ATOM 740 C CA . SER A 1 94 ? -0.585 11.806 -35.023 1.00 33.16 94 SER A CA 1
ATOM 741 C C . SER A 1 94 ? -0.155 10.364 -34.820 1.00 33.16 94 SER A C 1
ATOM 743 O O . SER A 1 94 ? 0.724 10.052 -34.021 1.00 33.16 94 SER A O 1
ATOM 745 N N . HIS A 1 95 ? -0.820 9.471 -35.543 1.00 46.88 95 HIS A N 1
ATOM 746 C CA . HIS A 1 95 ? -0.336 8.129 -35.794 1.00 46.88 95 HIS A CA 1
ATOM 747 C C . HIS A 1 95 ? 1.041 8.214 -36.470 1.00 46.88 95 HIS A C 1
ATOM 749 O O . HIS A 1 95 ? 1.129 8.441 -37.673 1.00 46.88 95 HIS A O 1
ATOM 755 N N . SER A 1 96 ? 2.109 7.998 -35.710 1.00 35.09 96 SER A N 1
ATOM 756 C CA . SER A 1 96 ? 3.422 7.627 -36.228 1.00 35.09 96 SER A CA 1
ATOM 757 C C . SER A 1 96 ? 4.095 6.688 -35.235 1.00 35.09 96 SER A C 1
ATOM 759 O O . SER A 1 96 ? 4.036 6.849 -34.017 1.00 35.09 96 SER A O 1
ATOM 761 N N . SER A 1 97 ? 4.700 5.635 -35.766 1.00 46.28 97 SER A N 1
ATOM 762 C CA . SER A 1 97 ? 5.570 4.703 -35.058 1.00 46.28 97 SER A CA 1
ATOM 763 C C . SER A 1 97 ? 6.886 5.386 -34.667 1.00 46.28 97 SER A C 1
ATOM 765 O O . SER A 1 97 ? 7.955 4.997 -35.140 1.00 46.28 97 SER A O 1
ATOM 767 N N . ASP A 1 98 ? 6.815 6.415 -33.827 1.00 43.91 98 ASP A N 1
ATOM 768 C CA . ASP A 1 98 ? 7.989 7.125 -33.344 1.00 43.91 98 ASP A CA 1
ATOM 769 C C . ASP A 1 98 ? 8.479 6.491 -32.049 1.00 43.91 98 ASP A C 1
ATOM 771 O O . ASP A 1 98 ? 7.769 6.314 -31.059 1.00 43.91 98 ASP A O 1
ATOM 775 N N . PHE A 1 99 ? 9.730 6.056 -32.103 1.00 58.22 99 PHE A N 1
ATOM 776 C CA . PHE A 1 99 ? 10.425 5.447 -30.988 1.00 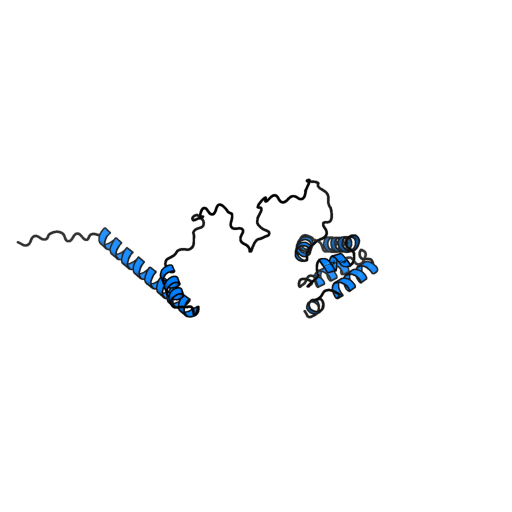58.22 99 PHE A CA 1
ATOM 777 C C . PHE A 1 99 ? 10.636 6.500 -29.899 1.00 58.22 99 PHE A C 1
ATOM 779 O O . PHE A 1 99 ? 11.446 7.411 -30.053 1.00 58.22 99 PHE A O 1
ATOM 786 N N . THR A 1 100 ? 9.901 6.382 -28.796 1.00 61.81 100 THR A N 1
ATOM 787 C CA . THR A 1 100 ? 10.099 7.223 -27.616 1.00 61.81 100 THR A CA 1
ATOM 788 C C . THR A 1 100 ? 11.220 6.628 -26.769 1.00 61.81 100 THR A C 1
ATOM 790 O O . THR A 1 100 ? 11.035 5.578 -26.149 1.00 61.81 100 THR A O 1
ATOM 793 N N . SER A 1 101 ? 12.384 7.280 -26.746 1.00 63.31 101 SER A N 1
ATOM 794 C CA . SER A 1 101 ? 13.494 6.869 -25.881 1.00 63.31 101 SER A CA 1
ATOM 795 C C . SER A 1 101 ? 13.075 6.968 -24.401 1.00 63.31 101 SER A C 1
ATOM 797 O O . SER A 1 101 ? 12.514 7.990 -23.993 1.00 63.31 101 SER A O 1
ATOM 799 N N . PRO A 1 102 ? 13.285 5.924 -23.582 1.00 70.00 102 PRO A N 1
ATOM 800 C CA . PRO A 1 102 ? 12.874 5.930 -22.188 1.00 70.00 102 PRO A CA 1
ATOM 801 C C . PRO A 1 102 ? 13.741 6.889 -21.367 1.00 70.00 102 PRO A C 1
ATOM 803 O O . PRO A 1 102 ? 14.964 6.814 -21.377 1.00 70.00 102 PRO A O 1
ATOM 806 N N . VAL A 1 103 ? 13.086 7.758 -20.597 1.00 71.38 103 VAL A N 1
ATOM 807 C CA . VAL A 1 103 ? 13.742 8.753 -19.726 1.00 71.38 103 VAL A CA 1
ATOM 808 C C . VAL A 1 103 ? 14.080 8.171 -18.337 1.00 71.38 103 VAL A C 1
ATOM 810 O O . VAL A 1 103 ? 14.824 8.768 -17.569 1.00 71.38 103 VAL A O 1
ATOM 813 N N . SER A 1 104 ? 13.549 6.988 -17.994 1.00 77.88 104 SER A N 1
ATOM 814 C CA . SER A 1 104 ? 13.717 6.333 -16.686 1.00 77.88 104 SER A CA 1
ATOM 815 C C . SER A 1 104 ? 13.740 4.804 -16.808 1.00 77.88 104 SER A C 1
ATOM 817 O O . SER A 1 104 ? 13.078 4.248 -17.688 1.00 77.88 104 SER A O 1
ATOM 819 N N . SER A 1 105 ? 14.439 4.124 -15.885 1.00 80.19 105 SER A N 1
ATOM 820 C CA . SER A 1 105 ? 14.476 2.653 -15.748 1.00 80.19 105 SER A CA 1
ATOM 821 C C . SER A 1 105 ? 13.080 2.020 -15.813 1.00 80.19 105 SER A C 1
ATOM 823 O O . SER A 1 105 ? 12.852 1.048 -16.532 1.00 80.19 105 SER A O 1
ATOM 825 N N . GLN A 1 106 ? 12.098 2.617 -15.134 1.00 78.00 106 GLN A N 1
ATOM 826 C CA . GLN A 1 106 ? 10.728 2.096 -15.109 1.00 78.00 106 GLN A CA 1
ATOM 827 C C . GLN A 1 106 ? 10.038 2.210 -16.471 1.00 78.00 106 GLN A C 1
ATOM 829 O O . GLN A 1 106 ? 9.408 1.257 -16.925 1.00 78.00 106 GLN A O 1
ATOM 834 N N . ALA A 1 107 ? 10.197 3.350 -17.151 1.00 80.19 107 ALA A N 1
ATOM 835 C CA . ALA A 1 107 ? 9.653 3.551 -18.491 1.00 80.19 107 ALA A CA 1
ATOM 836 C C . ALA A 1 107 ? 10.250 2.536 -19.476 1.00 80.19 107 A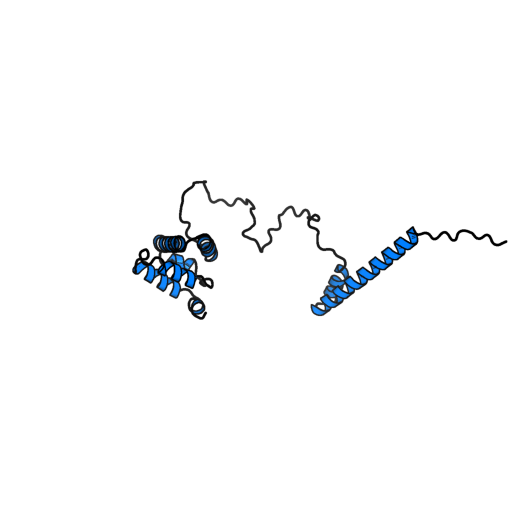LA A C 1
ATOM 838 O O . ALA A 1 107 ? 9.515 1.934 -20.257 1.00 80.19 107 ALA A O 1
ATOM 839 N N . PHE A 1 108 ? 11.558 2.273 -19.376 1.00 85.44 108 PHE A N 1
ATOM 840 C CA . PHE A 1 108 ? 12.210 1.227 -20.159 1.00 85.44 108 PHE A CA 1
ATOM 841 C C . PHE A 1 108 ? 11.563 -0.139 -19.916 1.00 85.44 108 PHE A C 1
ATOM 843 O O . PHE A 1 108 ? 11.190 -0.805 -20.878 1.00 85.44 108 PHE A O 1
ATOM 850 N N . VAL A 1 109 ? 11.393 -0.555 -18.655 1.00 83.44 109 VAL A N 1
ATOM 851 C CA . VAL A 1 109 ? 10.818 -1.872 -18.329 1.00 83.44 109 VAL A CA 1
ATOM 852 C C . VAL A 1 109 ? 9.395 -2.003 -18.868 1.00 83.44 109 VAL A C 1
ATOM 854 O O . VAL A 1 109 ? 9.038 -3.061 -19.379 1.00 83.44 109 VAL A O 1
ATOM 857 N N . LEU A 1 110 ? 8.588 -0.943 -18.822 1.00 83.12 110 LEU A N 1
ATOM 858 C CA . LEU A 1 110 ? 7.238 -0.961 -19.387 1.00 83.12 110 LEU A CA 1
ATOM 859 C C . LEU A 1 110 ? 7.257 -1.186 -20.905 1.00 83.12 110 LEU A C 1
ATOM 861 O O . LEU A 1 110 ? 6.550 -2.066 -21.402 1.00 83.12 110 LEU A O 1
ATOM 865 N N . PHE A 1 111 ? 8.092 -0.448 -21.642 1.00 83.19 111 PHE A N 1
ATOM 866 C CA . PHE A 1 111 ? 8.233 -0.643 -23.088 1.00 83.19 111 PHE A CA 1
ATOM 867 C C . PHE A 1 111 ? 8.815 -2.015 -23.429 1.00 83.19 111 PHE A C 1
ATOM 869 O O . PHE A 1 111 ? 8.336 -2.663 -24.356 1.00 83.19 111 PHE A O 1
ATOM 876 N N . TRP A 1 112 ? 9.779 -2.488 -22.641 1.00 84.44 112 TRP A N 1
ATOM 877 C CA . TRP A 1 112 ? 10.395 -3.805 -22.768 1.00 84.44 112 TRP A CA 1
ATOM 878 C C . TRP A 1 112 ? 9.392 -4.945 -22.567 1.00 84.44 112 TRP A C 1
ATOM 880 O O . TRP A 1 112 ? 9.364 -5.900 -23.341 1.00 84.44 112 TRP A O 1
ATOM 890 N N . ARG A 1 113 ? 8.527 -4.835 -21.552 1.00 84.19 113 ARG A N 1
ATOM 891 C CA . ARG A 1 113 ? 7.478 -5.821 -21.240 1.00 84.19 113 ARG A CA 1
ATOM 892 C C . ARG A 1 113 ? 6.324 -5.793 -22.242 1.00 84.19 113 ARG A C 1
ATOM 894 O O . ARG A 1 113 ? 5.654 -6.807 -22.408 1.00 84.19 113 ARG A O 1
ATOM 901 N N . LYS A 1 114 ? 6.093 -4.663 -22.916 1.00 84.38 114 LYS A N 1
ATOM 902 C CA . LYS A 1 114 ? 5.084 -4.534 -23.980 1.00 84.38 114 LYS A CA 1
ATOM 903 C C . LYS A 1 114 ? 5.462 -5.321 -25.242 1.00 84.38 114 LYS A C 1
ATOM 905 O O . LYS A 1 114 ? 4.567 -5.729 -25.982 1.00 84.38 114 LYS A O 1
ATOM 910 N N . GLN A 1 115 ? 6.756 -5.545 -25.484 1.00 80.94 115 GLN A N 1
ATOM 911 C CA . GLN A 1 115 ? 7.225 -6.327 -26.627 1.00 80.94 115 GLN A CA 1
ATOM 912 C C . GLN A 1 115 ? 6.944 -7.818 -26.422 1.00 80.94 115 GLN A C 1
ATOM 914 O O . GLN A 1 115 ? 7.329 -8.404 -25.407 1.00 80.94 115 GLN A O 1
ATOM 919 N N . LYS A 1 116 ? 6.271 -8.434 -27.399 1.00 77.69 116 LYS A N 1
ATOM 920 C CA . LYS A 1 116 ? 5.824 -9.832 -27.318 1.00 77.69 116 LYS A CA 1
ATOM 921 C C . LYS A 1 116 ? 6.875 -10.822 -27.821 1.00 77.69 116 LYS A C 1
ATOM 923 O O . LYS A 1 116 ? 6.921 -11.940 -27.319 1.00 77.69 116 LYS A O 1
ATOM 928 N N . SER A 1 117 ? 7.709 -10.421 -28.782 1.00 81.94 117 SER A N 1
ATOM 929 C CA . SER A 1 117 ? 8.750 -11.270 -29.368 1.00 81.94 117 SER A CA 1
ATOM 930 C C . SER A 1 117 ? 10.154 -10.870 -28.907 1.00 81.94 117 SER A C 1
ATOM 932 O O . SER A 1 117 ? 10.433 -9.691 -28.683 1.00 81.94 117 SER A O 1
ATOM 934 N N . HIS A 1 118 ? 11.065 -11.845 -28.823 1.00 77.62 118 HIS A N 1
ATOM 935 C CA . HIS A 1 118 ? 12.497 -11.589 -28.612 1.00 77.62 118 HIS A CA 1
ATOM 936 C C . HIS A 1 118 ? 13.107 -10.749 -29.742 1.00 77.62 118 HIS A C 1
ATOM 938 O O . HIS A 1 118 ? 13.982 -9.930 -29.476 1.00 77.62 118 HIS A O 1
ATOM 944 N N . LYS A 1 119 ? 12.567 -10.882 -30.959 1.00 79.50 119 LYS A N 1
ATOM 945 C CA . LYS A 1 119 ? 12.920 -10.065 -32.124 1.00 79.50 119 LYS A CA 1
ATOM 946 C C . LYS A 1 119 ? 12.590 -8.587 -31.945 1.00 79.50 119 LYS A C 1
ATOM 948 O O . LYS A 1 119 ? 13.418 -7.705 -32.155 1.00 79.50 119 LYS A O 1
ATOM 953 N N . ASP A 1 120 ? 11.382 -8.308 -31.467 1.00 81.44 120 ASP A N 1
ATOM 954 C CA . ASP A 1 120 ? 10.936 -6.934 -31.224 1.00 81.44 120 ASP A CA 1
ATOM 955 C C . ASP A 1 120 ? 11.744 -6.289 -30.088 1.00 81.44 120 ASP A C 1
ATOM 957 O O . ASP A 1 120 ? 12.082 -5.106 -30.139 1.00 81.44 120 ASP A O 1
ATOM 961 N N . LYS A 1 121 ? 12.101 -7.086 -29.072 1.00 83.94 121 LYS A N 1
ATOM 962 C CA . LYS A 1 121 ? 12.975 -6.685 -27.962 1.00 83.94 121 LYS A CA 1
ATOM 963 C C . LYS A 1 121 ? 14.384 -6.324 -28.437 1.00 83.94 121 LYS A C 1
ATOM 965 O O . LYS A 1 121 ? 14.901 -5.269 -28.070 1.00 83.94 121 LYS A O 1
ATOM 970 N N . ALA A 1 122 ? 14.995 -7.169 -29.259 1.00 81.06 122 ALA A N 1
ATOM 971 C CA . ALA A 1 122 ? 16.317 -6.930 -29.828 1.00 81.06 122 ALA A CA 1
ATOM 972 C C . ALA A 1 122 ? 16.323 -5.725 -30.783 1.00 81.06 122 ALA A C 1
ATOM 974 O O . ALA A 1 122 ? 17.162 -4.837 -30.635 1.00 81.06 122 ALA A O 1
ATOM 975 N N . SER A 1 123 ? 15.320 -5.602 -31.654 1.00 82.25 123 SER A N 1
ATOM 976 C CA . SER A 1 123 ? 15.143 -4.433 -32.528 1.00 82.25 123 SER A CA 1
ATOM 977 C C . SER A 1 123 ? 14.950 -3.127 -31.740 1.00 82.25 123 SER A C 1
ATOM 979 O O . SER A 1 123 ? 15.497 -2.086 -32.106 1.00 82.25 123 SER A O 1
ATOM 981 N N . TYR A 1 124 ? 14.218 -3.167 -30.622 1.00 83.12 124 TYR A N 1
ATOM 982 C CA . TYR A 1 124 ? 14.063 -2.025 -29.718 1.00 83.12 124 TYR A CA 1
ATOM 983 C C . TYR A 1 124 ? 15.385 -1.635 -29.039 1.00 83.12 124 TYR A C 1
ATOM 985 O O . TYR A 1 124 ? 15.709 -0.448 -28.983 1.00 83.12 124 TYR A O 1
ATOM 993 N N . LEU A 1 125 ? 16.170 -2.610 -28.567 1.00 81.00 125 LEU A N 1
ATOM 994 C CA . LEU A 1 125 ? 17.505 -2.360 -28.009 1.00 81.00 125 LEU A CA 1
ATOM 995 C C . LEU A 1 125 ? 18.453 -1.771 -29.046 1.00 81.00 125 LEU A C 1
ATOM 997 O O . LEU A 1 125 ? 19.144 -0.804 -28.741 1.00 81.00 125 LEU A O 1
ATOM 1001 N N . HIS A 1 126 ? 18.459 -2.316 -30.262 1.00 81.00 126 HIS A N 1
ATOM 1002 C CA . HIS A 1 126 ? 19.271 -1.801 -31.357 1.00 81.00 126 HIS A CA 1
ATOM 1003 C C . HIS A 1 126 ? 18.932 -0.337 -31.641 1.00 81.00 126 HIS A C 1
ATOM 1005 O O . HIS A 1 126 ? 19.807 0.523 -31.605 1.00 81.00 126 HIS A O 1
ATOM 1011 N N . LYS A 1 127 ? 17.641 -0.024 -31.808 1.00 83.00 127 LYS A N 1
ATOM 1012 C CA . LYS A 1 127 ? 17.179 1.347 -32.050 1.00 83.00 127 LYS A CA 1
ATOM 1013 C C . LYS A 1 127 ? 17.509 2.288 -30.887 1.00 83.00 127 LYS A C 1
ATOM 1015 O O . LYS A 1 127 ? 17.848 3.446 -31.119 1.00 83.00 127 LYS A O 1
ATOM 1020 N N . LEU A 1 128 ? 17.458 1.802 -29.646 1.00 81.69 128 LEU A N 1
ATOM 1021 C CA . LEU A 1 128 ? 17.844 2.575 -28.462 1.00 81.69 128 LEU A CA 1
ATOM 1022 C C . LEU A 1 128 ? 19.335 2.911 -28.446 1.00 81.69 128 LEU A C 1
ATOM 1024 O O . LEU A 1 128 ? 19.705 4.048 -28.166 1.00 81.69 128 LEU A O 1
ATOM 1028 N N . LEU A 1 129 ? 20.177 1.927 -28.747 1.00 77.94 129 LEU A N 1
ATOM 1029 C CA . LEU A 1 129 ? 21.630 2.076 -28.802 1.00 77.94 129 LEU A CA 1
ATOM 1030 C C . LEU A 1 129 ? 22.066 2.975 -29.961 1.00 77.94 129 LEU A C 1
ATOM 1032 O O . LEU A 1 129 ? 22.980 3.778 -29.801 1.00 77.94 129 LEU A O 1
ATOM 1036 N N . GLU A 1 130 ? 21.394 2.869 -31.103 1.00 79.88 130 GLU A N 1
ATOM 1037 C CA . GLU A 1 130 ? 21.682 3.654 -32.302 1.00 79.88 130 GLU A CA 1
ATOM 1038 C C . GLU A 1 130 ? 21.281 5.126 -32.137 1.00 79.88 130 GLU A C 1
ATOM 1040 O O . GLU A 1 130 ? 22.039 6.023 -32.497 1.00 79.88 130 GLU A O 1
ATOM 1045 N N . THR A 1 131 ? 20.116 5.392 -31.542 1.00 78.62 131 THR A N 1
ATOM 1046 C CA . THR A 1 131 ? 19.609 6.766 -31.371 1.00 78.62 131 THR A CA 1
ATOM 1047 C C . THR A 1 131 ? 20.142 7.461 -30.119 1.00 78.62 131 THR A C 1
ATOM 1049 O O . THR A 1 131 ? 20.338 8.674 -30.122 1.00 78.62 131 THR A O 1
ATOM 1052 N N . GLY A 1 132 ? 20.358 6.713 -29.036 1.00 69.69 132 GLY A N 1
ATOM 1053 C CA . GLY A 1 132 ? 20.722 7.245 -27.723 1.00 69.69 132 GLY A CA 1
ATOM 1054 C C . GLY A 1 132 ? 22.198 7.089 -27.349 1.00 69.69 132 GLY A C 1
ATOM 1055 O O . GLY A 1 132 ? 22.648 7.677 -26.360 1.00 69.69 132 GLY A O 1
ATOM 1056 N N . GLY A 1 133 ? 22.960 6.304 -28.115 1.00 74.31 133 GLY A N 1
ATOM 1057 C CA . GLY A 1 133 ? 24.364 6.017 -27.840 1.00 74.31 133 GLY A CA 1
ATOM 1058 C C . GLY A 1 133 ? 24.603 5.349 -26.473 1.00 74.31 133 GLY A C 1
ATOM 1059 O O . GLY A 1 133 ? 23.670 4.871 -25.819 1.00 74.31 133 GLY A O 1
ATOM 1060 N N . PRO A 1 134 ? 25.860 5.334 -25.989 1.00 68.12 134 PRO A N 1
ATOM 1061 C CA . PRO A 1 134 ? 26.210 4.677 -24.728 1.00 68.12 134 PRO A CA 1
ATOM 1062 C C . PRO A 1 134 ? 25.604 5.375 -23.496 1.00 68.12 134 PRO A C 1
ATOM 1064 O O . PRO A 1 134 ? 25.357 4.746 -22.467 1.00 68.12 134 PRO A O 1
ATOM 1067 N N . GLY A 1 135 ? 25.328 6.679 -23.604 1.00 71.75 135 GLY A N 1
ATOM 1068 C CA . GLY A 1 135 ? 24.777 7.493 -22.521 1.00 71.75 135 GLY A CA 1
ATOM 1069 C C . GLY A 1 135 ? 23.302 7.223 -22.220 1.00 71.75 135 GLY A C 1
ATOM 1070 O O . GLY A 1 135 ? 22.882 7.398 -21.075 1.00 71.75 135 GLY A O 1
ATOM 1071 N N . ALA A 1 136 ? 22.511 6.763 -23.196 1.00 74.19 136 ALA A N 1
ATOM 1072 C CA . ALA A 1 136 ? 21.093 6.479 -22.977 1.00 74.19 136 ALA A CA 1
ATOM 1073 C C . ALA A 1 136 ? 20.883 5.337 -21.977 1.00 74.19 136 ALA A C 1
ATOM 1075 O O . ALA A 1 136 ? 20.088 5.467 -21.049 1.00 74.19 136 ALA A O 1
ATOM 1076 N N . ILE A 1 137 ? 21.657 4.256 -22.099 1.00 77.38 137 ILE A N 1
ATOM 1077 C CA . ILE A 1 137 ? 21.586 3.114 -21.176 1.00 77.38 137 ILE A CA 1
ATOM 1078 C C . ILE A 1 137 ? 22.041 3.523 -19.776 1.00 77.38 137 ILE A C 1
ATOM 1080 O O . ILE A 1 137 ? 21.372 3.193 -18.801 1.00 77.38 137 ILE A O 1
ATOM 1084 N N . LEU A 1 138 ? 23.119 4.303 -19.664 1.00 78.75 138 LEU A N 1
ATOM 1085 C CA . LEU A 1 138 ? 23.597 4.810 -18.374 1.00 78.75 138 LEU A CA 1
ATOM 1086 C C . LEU A 1 138 ? 22.615 5.789 -17.717 1.00 78.75 138 LEU A C 1
ATOM 1088 O O . LEU A 1 138 ? 22.498 5.816 -16.495 1.00 78.75 138 LEU A O 1
ATOM 1092 N N . THR A 1 139 ? 21.881 6.573 -18.508 1.00 79.12 139 THR A N 1
ATOM 1093 C CA . THR A 1 139 ? 20.851 7.486 -17.990 1.00 79.12 139 THR A CA 1
ATOM 1094 C C . THR A 1 139 ? 19.634 6.710 -17.488 1.00 79.12 139 THR A C 1
ATOM 1096 O O . THR A 1 139 ? 19.106 7.010 -16.419 1.00 79.12 139 THR A O 1
ATOM 1099 N N . VAL A 1 140 ? 19.227 5.668 -18.218 1.00 82.06 140 VAL A N 1
ATOM 1100 C CA . VAL A 1 140 ? 18.099 4.799 -17.855 1.00 82.06 140 VAL A CA 1
ATOM 1101 C C . VAL A 1 140 ? 18.431 3.929 -16.639 1.00 82.06 140 VAL A C 1
ATOM 1103 O O . VAL A 1 140 ? 17.623 3.847 -15.718 1.00 82.06 140 VAL A O 1
ATOM 1106 N N . PHE A 1 141 ? 19.618 3.322 -16.596 1.00 80.69 141 PHE A N 1
ATOM 1107 C CA . PHE A 1 141 ? 20.057 2.371 -15.564 1.00 80.69 141 PHE A CA 1
ATOM 1108 C C . PHE A 1 141 ? 21.134 2.946 -14.636 1.00 80.69 141 PHE A C 1
ATOM 1110 O O . PHE A 1 141 ? 22.052 2.243 -14.217 1.00 80.69 141 PHE A O 1
ATOM 1117 N N . LYS A 1 142 ? 21.018 4.233 -14.287 1.00 73.62 142 LYS A N 1
ATOM 1118 C CA . LYS A 1 142 ? 22.024 4.970 -13.502 1.00 73.62 142 LYS A CA 1
ATOM 1119 C C . LYS A 1 142 ? 22.411 4.284 -12.186 1.00 73.62 142 LYS A C 1
ATOM 1121 O O . LYS A 1 142 ? 23.584 4.269 -11.821 1.00 73.62 142 LYS A O 1
ATOM 1126 N N . ASN A 1 143 ? 21.431 3.722 -11.479 1.00 75.81 143 ASN A N 1
ATOM 1127 C CA . ASN A 1 143 ? 21.652 3.101 -10.173 1.00 75.81 143 ASN A CA 1
ATOM 1128 C C . ASN A 1 143 ? 21.804 1.581 -10.277 1.00 75.81 143 ASN A C 1
ATOM 1130 O O . ASN A 1 143 ? 22.751 1.017 -9.732 1.00 75.81 143 ASN A O 1
ATOM 1134 N N . GLU A 1 144 ? 20.866 0.917 -10.955 1.00 80.69 144 GLU A N 1
ATOM 1135 C CA . GLU A 1 144 ? 20.852 -0.536 -11.090 1.00 80.69 144 GLU A CA 1
ATOM 1136 C C . GLU A 1 144 ? 20.054 -0.998 -12.304 1.00 80.69 144 GLU A C 1
ATOM 1138 O O . GLU A 1 144 ? 19.134 -0.320 -12.775 1.00 80.69 144 GLU A O 1
ATOM 1143 N N . ILE A 1 145 ? 20.406 -2.191 -12.772 1.00 80.56 145 ILE A N 1
ATOM 1144 C CA . ILE A 1 145 ? 19.625 -2.945 -13.743 1.00 80.56 145 ILE A CA 1
ATOM 1145 C C . ILE A 1 145 ? 18.615 -3.780 -12.941 1.00 80.56 145 ILE A C 1
ATOM 1147 O O . ILE A 1 145 ? 19.034 -4.529 -12.055 1.00 80.56 145 ILE A O 1
ATOM 1151 N N . PRO A 1 146 ? 17.303 -3.677 -13.221 1.00 80.88 146 PRO A N 1
ATOM 1152 C CA . PRO A 1 146 ? 16.295 -4.510 -12.578 1.00 80.88 146 PRO A CA 1
ATOM 1153 C C . PRO A 1 146 ? 16.623 -6.002 -12.696 1.00 80.88 146 PRO A C 1
ATOM 1155 O O . PRO A 1 146 ? 17.060 -6.477 -13.748 1.00 80.88 146 PRO A O 1
ATOM 1158 N N . PHE A 1 147 ? 16.380 -6.746 -11.618 1.00 75.81 147 PHE A N 1
ATOM 1159 C CA . PHE A 1 147 ? 16.660 -8.179 -11.554 1.00 75.81 147 PHE A CA 1
ATOM 1160 C C . PHE A 1 147 ? 15.995 -8.951 -12.709 1.00 75.81 147 PHE A C 1
ATOM 1162 O O . PHE A 1 147 ? 14.850 -8.685 -13.078 1.00 75.81 147 PHE A O 1
ATOM 1169 N N . GLY A 1 148 ? 16.730 -9.898 -13.300 1.00 78.50 148 GLY A N 1
ATOM 1170 C CA . GLY A 1 148 ? 16.281 -10.712 -14.436 1.00 78.50 148 GLY A CA 1
ATOM 1171 C C . GLY A 1 148 ? 16.349 -10.026 -15.807 1.00 78.50 148 GLY A C 1
ATOM 1172 O O . GLY A 1 148 ? 16.350 -10.712 -16.827 1.00 78.50 148 GLY A O 1
ATOM 1173 N N . LEU A 1 149 ? 16.483 -8.696 -15.869 1.00 83.50 149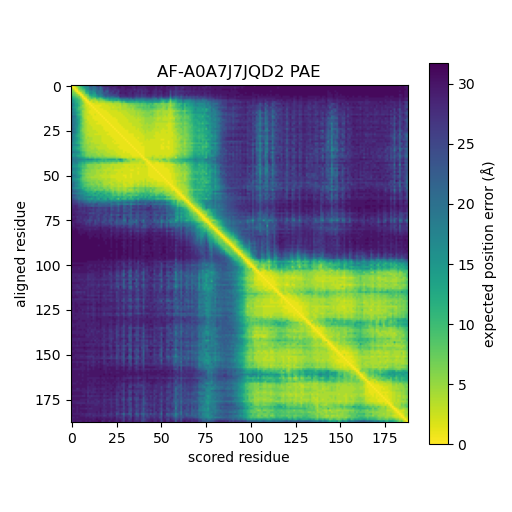 LEU A N 1
ATOM 1174 C CA . LEU A 1 149 ? 16.516 -7.963 -17.138 1.00 83.50 149 LEU A CA 1
ATOM 1175 C C . LEU A 1 149 ? 17.802 -8.228 -17.939 1.00 83.50 149 LEU A C 1
ATOM 1177 O O . LEU A 1 149 ? 17.750 -8.330 -19.161 1.00 83.50 149 LEU A O 1
ATOM 1181 N N . LEU A 1 150 ? 18.937 -8.413 -17.253 1.00 83.12 150 LEU A N 1
ATOM 1182 C CA . LEU A 1 150 ? 20.219 -8.753 -17.883 1.00 83.12 150 LEU A CA 1
ATOM 1183 C C . LEU A 1 150 ? 20.140 -10.071 -18.670 1.00 83.12 150 LEU A C 1
ATOM 1185 O O . LEU A 1 150 ? 20.595 -10.142 -19.810 1.00 83.12 150 LEU A O 1
ATOM 1189 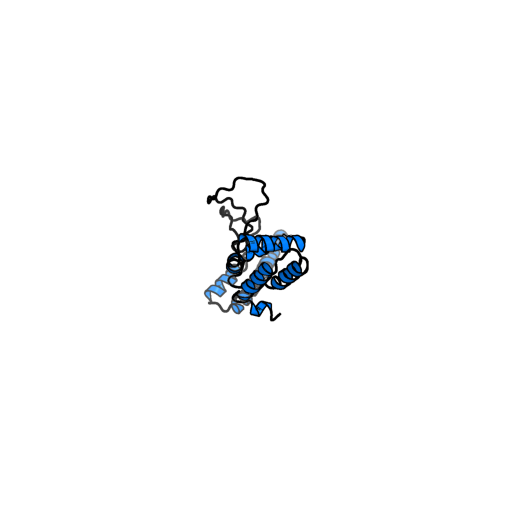N N . GLY A 1 151 ? 19.521 -11.102 -18.087 1.00 83.06 151 GLY A N 1
ATOM 1190 C CA . GLY A 1 151 ? 19.313 -12.380 -18.767 1.00 83.06 151 GLY A CA 1
ATOM 1191 C C . GLY A 1 151 ? 18.428 -12.224 -20.002 1.00 83.06 151 GLY A C 1
ATOM 1192 O O . GLY A 1 151 ? 18.749 -12.744 -21.068 1.00 83.06 151 GLY A O 1
ATOM 1193 N N . GLU A 1 152 ? 17.356 -11.432 -19.901 1.00 85.44 152 GLU A N 1
ATOM 1194 C CA . GLU A 1 152 ? 16.493 -11.141 -21.049 1.00 85.44 152 GLU A CA 1
ATOM 1195 C C . GLU A 1 152 ? 17.228 -10.377 -22.164 1.00 85.44 152 GLU A C 1
ATOM 1197 O O . GLU A 1 152 ? 16.973 -10.641 -23.342 1.00 85.44 152 GLU A O 1
ATOM 1202 N N . PHE A 1 153 ? 18.154 -9.472 -21.826 1.00 84.38 153 PHE A N 1
ATOM 1203 C CA . PHE A 1 153 ? 19.009 -8.795 -22.807 1.00 84.38 153 PHE A CA 1
ATOM 1204 C C . PHE A 1 153 ? 19.907 -9.784 -23.540 1.00 84.38 153 PHE A C 1
ATOM 1206 O O . PHE A 1 153 ? 19.897 -9.813 -24.768 1.00 84.38 153 PHE A O 1
ATOM 1213 N N . LEU A 1 154 ? 20.621 -10.635 -22.803 1.00 83.56 154 LEU A N 1
ATOM 1214 C CA . LEU A 1 154 ? 21.530 -11.620 -23.388 1.00 83.56 154 LEU A CA 1
ATOM 1215 C C . LEU A 1 154 ? 20.793 -12.634 -24.266 1.00 83.56 154 LEU A C 1
ATOM 1217 O O . LEU A 1 154 ? 21.269 -12.958 -25.351 1.00 83.56 154 LEU A O 1
ATOM 1221 N N . ILE A 1 155 ? 19.611 -13.093 -23.848 1.00 84.69 155 ILE A N 1
ATOM 1222 C CA . ILE A 1 155 ? 18.773 -13.991 -24.656 1.00 84.69 155 ILE A CA 1
ATOM 1223 C C . ILE A 1 155 ? 18.319 -13.292 -25.940 1.00 84.69 155 ILE A C 1
ATOM 1225 O O . ILE A 1 155 ? 18.385 -13.889 -27.014 1.00 84.69 155 ILE A O 1
ATOM 1229 N N . SER A 1 156 ? 17.889 -12.030 -25.852 1.00 82.56 156 SER A N 1
ATOM 1230 C CA . SER A 1 156 ? 17.410 -11.279 -27.021 1.00 82.56 156 SER A CA 1
ATOM 1231 C C . SER A 1 156 ? 18.543 -11.006 -28.016 1.00 82.56 156 SER A C 1
ATOM 1233 O O . SER A 1 156 ? 18.374 -11.238 -29.207 1.00 82.56 156 SER A O 1
ATOM 1235 N N . VAL A 1 157 ? 19.729 -10.628 -27.531 1.00 80.81 157 VAL A N 1
ATOM 1236 C CA . VAL A 1 157 ? 20.936 -10.441 -28.356 1.00 80.81 157 VAL A CA 1
ATOM 1237 C C . VAL A 1 157 ? 21.417 -11.764 -28.964 1.00 80.81 157 VAL A C 1
ATOM 1239 O O . VAL A 1 157 ? 21.772 -11.817 -30.136 1.00 80.81 157 VAL A O 1
ATOM 1242 N N . SER A 1 158 ? 21.406 -12.857 -28.196 1.00 79.44 158 SER A N 1
ATOM 1243 C CA . SER A 1 158 ? 21.832 -14.180 -28.679 1.00 79.44 158 SER A CA 1
ATOM 1244 C C . SER A 1 158 ? 20.872 -14.769 -29.717 1.00 79.44 158 SER A C 1
ATOM 1246 O O . SER A 1 158 ? 21.297 -15.540 -30.577 1.00 79.44 158 SER A O 1
ATOM 1248 N N . SER A 1 159 ? 19.590 -14.399 -29.653 1.00 79.44 159 SER A N 1
ATOM 1249 C CA . SER A 1 159 ? 18.578 -14.820 -30.627 1.00 79.44 159 SER A CA 1
ATOM 1250 C C . SER A 1 159 ? 18.732 -14.109 -31.976 1.00 79.44 159 SER A C 1
ATOM 1252 O O . SER A 1 159 ? 18.362 -14.677 -32.997 1.00 79.44 159 SER A O 1
ATOM 1254 N N . GLU A 1 160 ? 19.309 -12.903 -31.996 1.00 74.38 160 GLU A N 1
ATOM 1255 C CA . GLU A 1 160 ? 19.462 -12.073 -33.200 1.00 74.38 160 GLU A CA 1
ATOM 1256 C C . GLU A 1 160 ? 20.910 -11.621 -33.414 1.00 74.38 160 GLU A C 1
ATOM 1258 O O . GLU A 1 160 ? 21.207 -10.436 -33.559 1.00 74.38 160 GLU A O 1
ATOM 1263 N N . LYS A 1 161 ? 21.835 -12.587 -33.470 1.00 66.50 161 LYS A N 1
ATOM 1264 C CA . LYS A 1 161 ? 23.271 -12.321 -33.687 1.00 66.50 161 LYS A CA 1
ATOM 1265 C C . LYS A 1 161 ? 23.580 -11.579 -34.991 1.00 66.50 161 LYS A C 1
ATOM 1267 O O . LYS A 1 161 ? 24.619 -10.941 -35.074 1.00 66.50 161 LYS A O 1
ATOM 1272 N N . GLU A 1 162 ? 22.702 -11.664 -35.989 1.00 67.81 162 GLU A N 1
ATOM 1273 C CA . GLU A 1 162 ? 22.862 -10.979 -37.281 1.00 67.81 162 GLU A CA 1
ATOM 1274 C C . GLU A 1 162 ? 22.505 -9.487 -37.228 1.00 67.81 162 GLU A C 1
ATOM 1276 O O . GLU A 1 162 ? 22.931 -8.733 -38.095 1.00 67.81 162 GLU A O 1
ATOM 1281 N N . GLN A 1 163 ? 21.732 -9.049 -36.228 1.00 67.88 163 GLN A N 1
ATOM 1282 C CA . GLN A 1 163 ? 21.216 -7.679 -36.153 1.00 67.88 163 GLN A CA 1
ATOM 1283 C C . GLN A 1 163 ? 22.046 -6.774 -35.231 1.00 67.88 163 GLN A C 1
ATOM 1285 O O . GLN A 1 163 ? 21.866 -5.561 -35.241 1.00 67.88 163 GLN A O 1
ATOM 1290 N N . PHE A 1 164 ? 22.960 -7.341 -34.439 1.00 70.75 164 PHE A N 1
ATOM 1291 C CA . PHE A 1 164 ? 23.873 -6.579 -33.590 1.00 70.75 164 PHE A CA 1
ATOM 1292 C C . PHE A 1 164 ? 25.274 -6.556 -34.193 1.00 70.75 164 PHE A C 1
ATOM 1294 O O . PHE A 1 164 ? 26.005 -7.544 -34.123 1.00 70.75 164 PHE A O 1
ATOM 1301 N N . ASP A 1 165 ? 25.684 -5.395 -34.702 1.00 78.38 165 ASP A N 1
ATOM 1302 C CA . ASP A 1 165 ? 27.085 -5.161 -35.046 1.00 78.38 165 ASP A CA 1
ATOM 1303 C C . ASP A 1 165 ? 27.983 -5.385 -33.821 1.00 78.38 165 ASP A C 1
ATOM 1305 O O . ASP A 1 165 ? 27.653 -4.976 -32.701 1.00 78.38 165 ASP A O 1
ATOM 1309 N N . SER A 1 166 ? 29.172 -5.962 -34.038 1.00 78.94 166 SER A N 1
ATOM 1310 C CA . SER A 1 166 ? 30.162 -6.226 -32.977 1.00 78.94 166 SER A CA 1
ATOM 1311 C C . SER A 1 166 ? 30.434 -4.991 -32.109 1.00 78.94 166 SER A C 1
ATOM 1313 O O . SER A 1 166 ? 30.606 -5.102 -30.898 1.00 78.94 166 SER A O 1
ATOM 1315 N N . LYS A 1 167 ? 30.418 -3.801 -32.720 1.00 78.69 167 LYS A N 1
ATOM 1316 C CA . LYS A 1 167 ? 30.624 -2.516 -32.045 1.00 78.69 167 LYS A CA 1
ATOM 1317 C C . LYS A 1 167 ? 29.456 -2.124 -31.134 1.00 78.69 167 LYS A C 1
ATOM 1319 O O . LYS A 1 167 ? 29.674 -1.568 -30.061 1.00 78.69 167 LYS A O 1
ATOM 1324 N N . ILE A 1 168 ? 28.221 -2.410 -31.542 1.00 76.12 168 ILE A N 1
ATOM 1325 C CA . ILE A 1 168 ? 27.014 -2.120 -30.755 1.00 76.12 168 ILE A CA 1
ATOM 1326 C C . ILE A 1 168 ? 26.932 -3.073 -29.563 1.00 76.12 168 ILE A C 1
ATOM 1328 O O . ILE A 1 168 ? 26.590 -2.651 -28.459 1.00 76.12 168 ILE A O 1
ATOM 1332 N N . LEU A 1 169 ? 27.304 -4.338 -29.765 1.00 81.56 169 LEU A N 1
ATOM 1333 C CA . LEU A 1 169 ? 27.385 -5.325 -28.695 1.00 81.56 169 LEU A CA 1
ATOM 1334 C C . LEU A 1 169 ? 28.442 -4.951 -27.650 1.00 81.56 169 LEU A C 1
ATOM 1336 O O . LEU A 1 169 ? 28.159 -4.967 -26.453 1.00 81.56 169 LEU A O 1
ATOM 1340 N N . GLU A 1 170 ? 29.641 -4.575 -28.093 1.00 80.75 170 GLU A N 1
ATOM 1341 C CA . GLU A 1 170 ? 30.711 -4.111 -27.208 1.00 80.75 170 GLU A CA 1
ATOM 1342 C C . GLU A 1 170 ? 30.284 -2.857 -26.435 1.00 80.75 170 GLU A C 1
ATOM 1344 O O . GLU A 1 170 ? 30.487 -2.767 -25.223 1.00 80.75 170 GLU A O 1
ATOM 1349 N N . MET A 1 171 ? 29.605 -1.924 -27.105 1.00 79.19 171 MET A N 1
ATOM 1350 C CA . MET A 1 171 ? 29.051 -0.723 -26.486 1.00 79.19 171 MET A CA 1
ATOM 1351 C C . MET A 1 171 ? 27.984 -1.055 -25.435 1.00 79.19 171 MET A C 1
ATOM 1353 O O . MET A 1 171 ? 28.016 -0.504 -24.335 1.00 79.19 171 MET A O 1
ATOM 1357 N N . LEU A 1 172 ? 27.067 -1.980 -25.726 1.00 83.12 172 LEU A N 1
ATOM 1358 C CA . LEU A 1 172 ? 26.050 -2.443 -24.780 1.00 83.12 172 LEU A CA 1
ATOM 1359 C C . LEU A 1 172 ? 26.689 -3.099 -23.550 1.00 83.12 172 LEU A C 1
ATOM 1361 O O . LEU A 1 172 ? 26.376 -2.731 -22.423 1.00 83.12 172 LEU A O 1
ATOM 1365 N N . LEU A 1 173 ? 27.603 -4.049 -23.740 1.00 82.81 173 LEU A N 1
ATOM 1366 C CA . LEU A 1 173 ? 28.217 -4.773 -22.625 1.00 82.81 173 LEU A CA 1
ATOM 1367 C C . LEU A 1 173 ? 29.105 -3.860 -21.771 1.00 82.81 173 LEU A C 1
ATOM 1369 O O . LEU A 1 173 ? 29.041 -3.923 -20.545 1.00 82.81 173 LEU A O 1
ATOM 1373 N N . THR A 1 174 ? 29.862 -2.959 -22.400 1.00 83.06 174 THR A N 1
ATOM 1374 C CA . THR A 1 174 ? 30.704 -1.984 -21.691 1.00 83.06 174 THR A CA 1
ATOM 1375 C C . THR A 1 174 ? 29.860 -0.994 -20.890 1.00 83.06 174 THR A C 1
ATOM 1377 O O . THR A 1 174 ? 30.188 -0.688 -19.746 1.00 83.06 174 THR A O 1
ATOM 1380 N N . THR A 1 175 ? 28.742 -0.521 -21.449 1.00 82.25 175 THR A N 1
ATOM 1381 C CA . THR A 1 175 ? 27.840 0.404 -20.741 1.00 82.25 175 THR A CA 1
ATOM 1382 C C . THR A 1 175 ? 27.084 -0.275 -19.607 1.00 82.25 175 THR A C 1
ATOM 1384 O O . THR A 1 175 ? 26.960 0.309 -18.533 1.00 82.25 175 THR A O 1
ATOM 1387 N N . LEU A 1 176 ? 26.639 -1.523 -19.782 1.00 81.31 176 LEU A N 1
ATOM 1388 C CA . LEU A 1 176 ? 26.021 -2.295 -18.700 1.00 81.31 176 LEU A CA 1
ATOM 1389 C C . LEU A 1 176 ? 27.019 -2.564 -17.566 1.00 81.31 176 LEU A C 1
ATOM 1391 O O . LEU A 1 176 ? 26.661 -2.404 -16.399 1.00 81.31 176 LEU A O 1
ATOM 1395 N N . ALA A 1 177 ? 28.275 -2.881 -17.892 1.00 82.81 177 ALA A N 1
ATOM 1396 C CA . ALA A 1 177 ? 29.335 -3.107 -16.909 1.00 82.81 177 ALA A CA 1
ATOM 1397 C C . ALA A 1 177 ? 29.673 -1.857 -16.076 1.00 82.81 177 ALA A C 1
ATOM 1399 O O . ALA A 1 177 ? 30.114 -1.976 -14.936 1.00 82.81 177 ALA A O 1
ATOM 1400 N N . GLN A 1 178 ? 29.434 -0.660 -16.619 1.00 82.50 178 GLN A N 1
ATOM 1401 C CA . GLN A 1 178 ? 29.634 0.619 -15.930 1.00 82.50 178 GLN A CA 1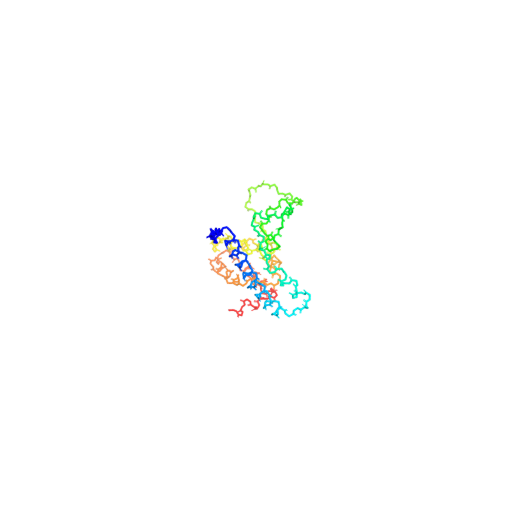
ATOM 1402 C C . GLN A 1 178 ? 28.460 1.011 -15.010 1.00 82.50 178 GLN A C 1
ATOM 1404 O O . GLN A 1 178 ? 28.536 2.034 -14.327 1.00 82.50 178 GLN A O 1
ATOM 1409 N N . THR A 1 179 ? 27.375 0.227 -14.957 1.00 82.19 179 THR A N 1
ATOM 1410 C CA . THR A 1 179 ? 26.247 0.512 -14.054 1.00 82.19 179 THR A CA 1
ATOM 1411 C C . THR A 1 179 ? 26.607 0.212 -12.595 1.00 82.19 179 THR A C 1
ATOM 1413 O O . THR A 1 179 ? 27.259 -0.785 -12.281 1.00 82.19 179 THR A O 1
ATOM 1416 N N . GLY A 1 180 ? 26.167 1.074 -11.669 1.00 74.25 180 GLY A N 1
ATOM 1417 C CA . GLY A 1 180 ? 26.672 1.098 -10.287 1.00 74.25 180 GLY A CA 1
ATOM 1418 C C . GLY A 1 180 ? 26.468 -0.191 -9.478 1.00 74.25 180 GLY A C 1
ATOM 1419 O O . GLY A 1 180 ? 27.197 -0.440 -8.520 1.00 74.25 180 GLY A O 1
ATOM 1420 N N . ARG A 1 181 ? 25.502 -1.031 -9.864 1.00 76.94 181 ARG A N 1
ATOM 1421 C CA . ARG A 1 181 ? 25.184 -2.312 -9.210 1.00 76.94 181 ARG A CA 1
ATOM 1422 C C . ARG A 1 181 ? 25.293 -3.521 -10.144 1.00 76.94 181 ARG A C 1
ATOM 1424 O O . ARG A 1 181 ? 24.704 -4.560 -9.857 1.00 76.94 181 ARG A O 1
ATOM 1431 N N . PHE A 1 182 ? 26.066 -3.427 -11.229 1.00 79.69 182 PHE A N 1
ATOM 1432 C CA . PHE A 1 182 ? 26.216 -4.518 -12.200 1.00 79.69 182 PHE A CA 1
ATOM 1433 C C . PHE A 1 182 ? 26.629 -5.855 -11.556 1.00 79.69 182 PHE A C 1
ATOM 1435 O O . PHE A 1 182 ? 26.034 -6.889 -11.843 1.00 79.69 182 PHE A O 1
ATOM 1442 N N . ASN A 1 183 ? 27.573 -5.847 -10.609 1.00 78.19 183 ASN A N 1
ATOM 1443 C CA . ASN A 1 183 ? 28.039 -7.073 -9.943 1.00 78.19 183 ASN A CA 1
ATOM 1444 C C . ASN A 1 183 ? 26.926 -7.842 -9.206 1.00 78.19 183 ASN A C 1
ATOM 1446 O O . ASN A 1 183 ? 26.954 -9.069 -9.163 1.00 78.19 183 ASN A O 1
ATOM 1450 N N . LEU A 1 184 ? 25.913 -7.145 -8.673 1.00 74.31 184 LEU A N 1
ATOM 1451 C CA . LEU A 1 184 ? 24.771 -7.797 -8.022 1.00 74.31 184 LEU A CA 1
ATOM 1452 C C . LEU A 1 184 ? 23.894 -8.559 -9.022 1.00 74.31 184 LEU A C 1
ATOM 1454 O O . LEU A 1 184 ? 23.254 -9.533 -8.644 1.00 74.31 184 LEU A O 1
ATOM 1458 N N . SER A 1 185 ? 23.894 -8.157 -10.296 1.00 72.69 185 SER A N 1
ATOM 1459 C CA . SER A 1 185 ? 23.174 -8.875 -11.353 1.00 72.69 185 SER A CA 1
ATOM 1460 C C . SER A 1 185 ? 23.872 -10.162 -11.815 1.00 72.69 185 SER A C 1
ATOM 1462 O O . SER A 1 185 ? 23.222 -10.995 -12.437 1.00 72.69 185 SER A O 1
ATOM 1464 N N . LEU A 1 186 ? 25.162 -10.336 -11.489 1.00 73.69 186 LEU A N 1
ATOM 1465 C CA . LEU A 1 186 ? 25.955 -11.536 -11.799 1.00 73.69 186 LEU A CA 1
ATOM 1466 C C . LEU A 1 186 ? 26.025 -12.540 -10.641 1.00 73.69 186 LEU A C 1
ATOM 1468 O O . LEU A 1 186 ? 26.326 -13.705 -10.864 1.00 73.69 186 LEU A O 1
ATOM 1472 N N . SER A 1 187 ? 25.784 -12.093 -9.407 1.00 65.31 187 SER A N 1
ATOM 1473 C CA . SER A 1 187 ? 25.872 -12.928 -8.200 1.00 65.31 187 SER A CA 1
ATOM 1474 C C . SER A 1 187 ? 24.628 -13.804 -7.964 1.00 65.31 187 SER A C 1
ATOM 1476 O O . SER A 1 187 ? 24.466 -14.331 -6.860 1.00 65.31 187 SER A O 1
ATOM 1478 N N . SER A 1 188 ? 23.739 -13.921 -8.954 1.00 49.97 188 SER A N 1
ATOM 1479 C CA . SER A 1 188 ? 22.494 -14.687 -8.858 1.00 49.97 188 SER A CA 1
ATOM 1480 C C . SER A 1 188 ? 22.521 -15.964 -9.676 1.00 49.97 188 SER A C 1
ATOM 1482 O O . SER A 1 188 ? 23.209 -16.000 -10.717 1.00 49.97 188 SER A O 1
#

pLDDT: mean 75.75, std 16.93, range [33.16, 96.81]

Sequence (188 aa):
MASLKDDSINFDKLENEVDEAMKAENLYWLQNDAKFRAVKQKGTYEEFKEIVAAAHLKPLAKNDKIQLEEKIVSPWNSLGSNSKSAVGTETKDSHSSDFTSPVSSQAFVLFWRKQKSHKDKASYLHKLLETGGPGAILTVFKNEIPFGLLGEFLISVSSEKEQFDSKILEMLLTTLAQTGRFNLSLSS